Protein AF-A0A965MCE7-F1 (afdb_monomer_lite)

pLDDT: mean 74.38, std 14.68, range [36.5, 92.75]

Sequence (221 aa):
MRLVVEPGY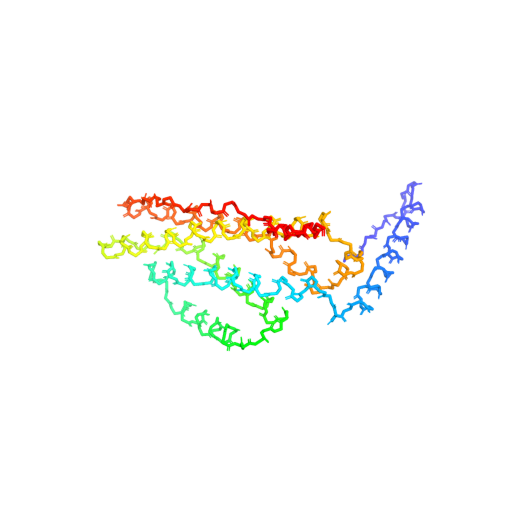ENRDMYIGLIAEAEKNRAALEQQMKANSGNSAVTQALRPQVMELTRMRGELLIDLATLGKVGSEVEKYKADYNMLVSQSDPSVATVNELIVKTAAFDDFLSRKQENFGALEAAGKERLQGIYQRTEAYVVKARTVGATFALSFMMGGSGFGDLLDEESILLFKEVAQSRPYACELRRSILAYAKSANAKLESKPVAFSENVLPKRSGKKKKR

Foldseek 3Di:
DDDDDDPPDPCVVVVVVVVVVVVVVVVVLVVLQVVLADDQPLLVVLVVLLLVLLLLLLVLLLLVCVLLCPPPVSVVLVVLLCVLNVDPDHDLVSSLVSNVSSVVSVVVVVVCLVSRDADDPVSLVSLLVSLQSLVVSLLSLVLSLVLSVVCVVPDPPPCSSCSHPSSVSSNVSSVCSNVSSVVSNVSSVVSCVVNVHDHDHDPDDPPPDSDDPPPPPPPDD

Structure (mmCIF, N/CA/C/O backbone):
data_AF-A0A965MCE7-F1
#
_entry.id   AF-A0A965MCE7-F1
#
loop_
_atom_site.group_PDB
_atom_site.id
_atom_site.type_symbol
_atom_site.label_atom_id
_atom_site.label_alt_id
_atom_site.label_comp_id
_atom_site.label_asym_id
_atom_site.label_entity_id
_atom_site.label_seq_id
_atom_site.pdbx_PDB_ins_code
_atom_site.Cartn_x
_atom_site.Cartn_y
_atom_site.Cartn_z
_atom_site.occupancy
_atom_site.B_iso_or_equiv
_atom_site.auth_seq_id
_atom_site.auth_comp_id
_atom_site.auth_asym_id
_atom_site.auth_atom_id
_atom_site.pdbx_PDB_model_num
ATOM 1 N N . MET A 1 1 ? 17.592 17.450 -15.295 1.00 37.09 1 MET A N 1
ATOM 2 C CA . MET A 1 1 ? 18.749 18.195 -14.753 1.00 37.09 1 MET A CA 1
ATOM 3 C C . MET A 1 1 ? 19.837 18.204 -15.809 1.00 37.09 1 MET A C 1
ATOM 5 O O . MET A 1 1 ? 20.155 17.135 -16.309 1.00 37.09 1 MET A O 1
ATOM 9 N N . ARG A 1 2 ? 20.352 19.380 -16.174 1.00 41.38 2 ARG A N 1
ATOM 10 C CA . ARG A 1 2 ? 21.538 19.540 -17.027 1.00 41.38 2 ARG A CA 1
ATOM 11 C C . ARG A 1 2 ? 22.723 19.740 -16.081 1.00 41.38 2 ARG A C 1
ATOM 13 O O . ARG A 1 2 ? 22.708 20.703 -15.322 1.00 41.38 2 ARG A O 1
ATOM 20 N N . LEU A 1 3 ? 23.681 18.816 -16.065 1.00 47.41 3 LEU A N 1
ATOM 21 C CA . LEU A 1 3 ? 24.927 18.988 -15.314 1.00 47.41 3 LEU A CA 1
ATOM 22 C C . LEU A 1 3 ? 25.839 19.909 -16.135 1.00 47.41 3 LEU A C 1
ATOM 24 O O . LEU A 1 3 ? 26.194 19.575 -17.261 1.00 47.41 3 LEU A O 1
ATOM 28 N N . VAL A 1 4 ? 26.154 21.090 -15.602 1.00 51.00 4 VAL A N 1
ATOM 29 C CA . VAL A 1 4 ? 27.036 22.078 -16.241 1.00 51.00 4 VAL A CA 1
ATOM 30 C C . VAL A 1 4 ? 28.385 22.022 -15.530 1.00 51.00 4 VAL A C 1
ATOM 32 O O . VAL A 1 4 ? 28.443 22.235 -14.323 1.00 51.00 4 VAL A O 1
ATOM 35 N N . VAL A 1 5 ? 29.455 21.705 -16.262 1.00 57.62 5 VAL A N 1
ATOM 36 C CA . VAL A 1 5 ? 30.829 21.660 -15.728 1.00 57.62 5 VAL A CA 1
ATOM 37 C C . VAL A 1 5 ? 31.487 23.030 -15.917 1.00 57.62 5 VAL A C 1
ATOM 39 O O . VAL A 1 5 ? 31.392 23.613 -17.000 1.00 57.62 5 VAL A O 1
ATOM 42 N N . GLU A 1 6 ? 32.138 23.550 -14.872 1.00 57.03 6 GLU A N 1
ATOM 43 C CA . GLU A 1 6 ? 32.758 24.881 -14.876 1.00 57.03 6 GLU A CA 1
ATOM 44 C C . GLU A 1 6 ? 33.891 25.021 -15.920 1.00 57.03 6 GLU A C 1
ATOM 46 O O . GLU A 1 6 ? 34.616 24.057 -16.184 1.00 57.03 6 GLU A O 1
ATOM 51 N N . PRO A 1 7 ? 34.088 26.215 -16.520 1.00 57.56 7 PRO A N 1
ATOM 52 C CA . PRO A 1 7 ? 34.965 26.394 -17.684 1.00 57.56 7 PRO A CA 1
ATOM 53 C C . PRO A 1 7 ? 36.461 26.150 -17.435 1.00 57.56 7 PRO A C 1
ATOM 55 O O . PRO A 1 7 ? 37.182 25.880 -18.389 1.00 57.56 7 PRO A O 1
ATOM 58 N N . GLY A 1 8 ? 36.931 26.256 -16.187 1.00 61.06 8 GLY A N 1
ATOM 59 C CA . GLY A 1 8 ? 38.353 26.167 -15.822 1.00 61.06 8 GLY A CA 1
ATOM 60 C C . GLY A 1 8 ? 38.798 24.822 -15.241 1.00 61.06 8 GLY A C 1
ATOM 61 O O . GLY A 1 8 ? 39.875 24.748 -14.660 1.00 61.06 8 GLY A O 1
ATOM 62 N N . TYR A 1 9 ? 37.971 23.776 -15.325 1.00 65.81 9 TYR A N 1
ATOM 63 C CA . TYR A 1 9 ? 38.259 22.496 -14.677 1.00 65.81 9 TYR A CA 1
ATOM 64 C C . TYR A 1 9 ? 39.246 21.649 -15.497 1.00 65.81 9 TYR A C 1
ATOM 66 O O . TYR A 1 9 ? 39.008 21.371 -16.670 1.00 65.81 9 TYR A O 1
ATOM 74 N N . GLU A 1 10 ? 40.328 21.188 -14.867 1.00 56.97 10 GLU A N 1
ATOM 75 C CA . GLU A 1 10 ? 41.486 20.5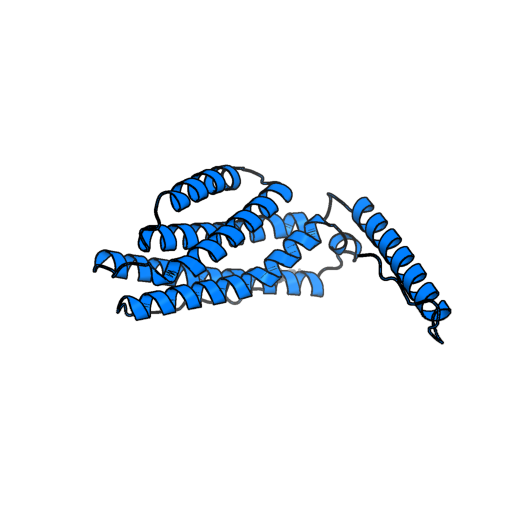43 -15.519 1.00 56.97 10 GLU A CA 1
ATOM 76 C C . GLU A 1 10 ? 41.141 19.251 -16.293 1.00 56.97 10 GLU A C 1
ATOM 78 O O . GLU A 1 10 ? 41.858 18.847 -17.199 1.00 56.97 10 GLU A O 1
ATOM 83 N N . ASN A 1 11 ? 39.989 18.640 -16.000 1.00 62.03 11 ASN A N 1
ATOM 84 C CA . ASN A 1 11 ? 39.488 17.421 -16.649 1.00 62.03 11 ASN A CA 1
ATOM 85 C C . ASN A 1 11 ? 38.166 17.634 -17.409 1.00 62.03 11 ASN A C 1
ATOM 87 O O . ASN A 1 11 ? 37.438 16.678 -17.684 1.00 62.03 11 ASN A O 1
ATOM 91 N N . ARG A 1 12 ? 37.812 18.889 -17.715 1.00 65.00 12 ARG A N 1
ATOM 92 C CA . ARG A 1 12 ? 36.520 19.280 -18.301 1.00 65.00 12 ARG A CA 1
ATOM 93 C C . ARG A 1 12 ? 36.144 18.458 -19.531 1.00 65.00 12 ARG A C 1
ATOM 95 O O . ARG A 1 12 ? 35.012 17.993 -19.605 1.00 65.00 12 ARG A O 1
ATOM 102 N N . ASP A 1 13 ? 37.073 18.236 -20.452 1.00 68.19 13 ASP A N 1
ATOM 103 C CA . ASP A 1 13 ? 36.781 17.520 -21.698 1.00 68.19 13 ASP A CA 1
ATOM 104 C C . ASP A 1 13 ? 36.501 16.027 -21.463 1.00 68.19 13 ASP A C 1
ATOM 106 O O . ASP A 1 13 ? 35.632 15.455 -22.120 1.00 68.19 13 ASP A O 1
ATOM 110 N N . MET A 1 14 ? 37.134 15.414 -20.454 1.00 69.50 14 MET A N 1
ATOM 111 C CA . MET A 1 14 ? 36.812 14.052 -20.011 1.00 69.50 14 MET A CA 1
ATOM 112 C C . MET A 1 14 ? 35.398 13.984 -19.419 1.00 69.50 14 MET A C 1
ATOM 114 O O . MET A 1 14 ? 34.632 13.084 -19.757 1.00 69.50 14 MET A O 1
ATOM 118 N N . TYR A 1 15 ? 35.017 14.949 -18.574 1.00 64.06 15 TYR A N 1
ATOM 119 C CA . TYR A 1 15 ? 33.663 15.012 -18.012 1.00 64.06 15 TYR A CA 1
ATOM 120 C C . TYR A 1 15 ? 32.605 15.322 -19.073 1.00 64.06 15 TYR A C 1
ATOM 122 O O . TYR A 1 15 ? 31.529 14.736 -19.033 1.00 64.06 15 TYR A O 1
ATOM 130 N N . ILE A 1 16 ? 32.900 16.185 -20.048 1.00 72.94 16 ILE A N 1
ATOM 131 C CA . ILE A 1 16 ? 32.019 16.436 -21.196 1.00 72.94 16 ILE A CA 1
ATOM 132 C C . ILE A 1 16 ? 31.860 15.161 -22.031 1.00 72.94 16 ILE A C 1
ATOM 134 O O . ILE A 1 16 ? 30.740 14.841 -22.420 1.00 72.94 16 ILE A O 1
ATOM 138 N N . GLY A 1 17 ? 32.941 14.406 -22.252 1.00 69.50 17 GLY A N 1
ATOM 139 C CA . GLY A 1 17 ? 32.899 13.102 -22.916 1.00 69.50 17 GLY A CA 1
ATOM 140 C C . GLY A 1 17 ? 32.022 12.093 -22.171 1.00 69.50 17 GLY A C 1
ATOM 141 O O . GLY A 1 17 ? 31.134 11.497 -22.773 1.00 69.50 17 GLY A O 1
ATOM 142 N N . LEU A 1 18 ? 32.194 11.975 -20.851 1.00 71.38 18 LEU A N 1
ATOM 143 C CA . LEU A 1 18 ? 31.368 11.116 -19.993 1.00 71.38 18 LEU A CA 1
ATOM 144 C C . LEU A 1 18 ? 29.896 11.548 -19.974 1.00 71.38 18 LEU A C 1
ATOM 146 O O . LEU A 1 18 ? 29.011 10.697 -19.981 1.00 71.38 18 LEU A O 1
ATOM 150 N N . ILE A 1 19 ? 29.615 12.854 -19.972 1.00 71.56 19 ILE A N 1
ATOM 151 C CA . ILE A 1 19 ? 28.247 13.386 -20.052 1.00 71.56 19 ILE A CA 1
ATOM 152 C C . ILE A 1 19 ? 27.633 13.056 -21.413 1.00 71.56 19 ILE A C 1
ATOM 154 O O . ILE A 1 19 ? 26.511 12.561 -21.457 1.00 71.56 19 ILE A O 1
ATOM 158 N N . ALA A 1 20 ? 28.357 13.271 -22.512 1.00 74.75 20 ALA A N 1
ATOM 159 C CA . ALA A 1 20 ? 27.875 12.966 -23.856 1.00 74.75 20 ALA A CA 1
ATOM 160 C C . ALA A 1 20 ? 27.631 11.459 -24.048 1.00 74.75 20 ALA A C 1
ATOM 162 O O . ALA A 1 20 ? 26.638 11.057 -24.654 1.00 74.75 20 ALA A O 1
ATOM 163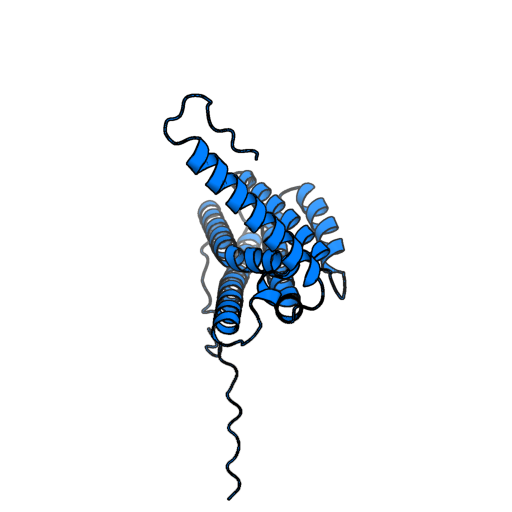 N N . GLU A 1 21 ? 28.501 10.614 -23.494 1.00 73.94 21 GLU A N 1
ATOM 164 C CA . GLU A 1 21 ? 28.329 9.163 -23.500 1.00 73.94 21 GLU A CA 1
ATOM 165 C C . GLU A 1 21 ? 27.145 8.729 -22.624 1.00 73.94 21 GLU A C 1
ATOM 167 O O . GLU A 1 21 ? 26.332 7.910 -23.050 1.00 73.94 21 GLU A O 1
ATOM 172 N N . ALA A 1 22 ? 26.968 9.335 -21.446 1.00 66.94 22 ALA A N 1
ATOM 173 C CA . ALA A 1 22 ? 25.809 9.102 -20.590 1.00 66.94 22 ALA A CA 1
ATOM 174 C C . ALA A 1 22 ? 24.494 9.551 -21.251 1.00 66.94 22 ALA A C 1
ATOM 176 O O . ALA A 1 22 ? 23.496 8.837 -21.166 1.00 66.94 22 ALA A O 1
ATOM 177 N N . GLU A 1 23 ? 24.478 10.693 -21.944 1.00 72.12 23 GLU A N 1
ATOM 178 C CA . GLU A 1 23 ? 23.320 11.177 -22.704 1.00 72.12 23 GLU A CA 1
ATOM 179 C C . GLU A 1 23 ? 23.004 10.262 -23.893 1.00 72.12 23 GLU A C 1
ATOM 181 O O . GLU A 1 23 ? 21.839 9.932 -24.119 1.00 72.12 23 GLU A O 1
ATOM 186 N N . LYS A 1 24 ? 24.025 9.775 -24.607 1.00 74.06 24 LYS A N 1
ATOM 187 C CA . LYS A 1 24 ? 23.864 8.807 -25.700 1.00 74.06 24 LYS A CA 1
ATOM 188 C C . LYS A 1 24 ? 23.324 7.468 -25.197 1.00 74.06 24 LYS A C 1
ATOM 190 O O . LYS A 1 24 ? 22.394 6.925 -25.791 1.00 74.06 24 LYS A O 1
ATOM 195 N N . ASN A 1 25 ? 23.860 6.962 -24.088 1.00 71.50 25 ASN A N 1
ATOM 196 C CA . ASN A 1 25 ? 23.385 5.738 -23.446 1.00 71.50 25 ASN A CA 1
ATOM 197 C C . ASN A 1 25 ? 21.952 5.903 -22.935 1.00 71.50 25 ASN A C 1
ATOM 199 O O . ASN A 1 25 ? 21.132 5.006 -23.111 1.00 71.50 25 ASN A O 1
ATOM 203 N N . ARG A 1 26 ? 21.617 7.066 -22.368 1.00 70.25 26 ARG A N 1
ATOM 204 C CA . ARG A 1 26 ? 20.257 7.399 -21.943 1.00 70.25 26 ARG A CA 1
ATOM 205 C C . ARG A 1 26 ? 19.284 7.447 -23.119 1.00 70.25 26 ARG A C 1
ATOM 207 O O . ARG A 1 26 ? 18.219 6.855 -23.023 1.00 70.25 26 ARG A O 1
ATOM 214 N N . ALA A 1 27 ? 19.638 8.108 -24.218 1.00 72.38 27 ALA A N 1
ATOM 215 C CA . ALA A 1 27 ? 18.788 8.177 -25.405 1.00 72.38 27 ALA A CA 1
ATOM 216 C C . ALA A 1 27 ? 18.575 6.789 -26.034 1.00 72.38 27 ALA A C 1
ATOM 218 O O . ALA A 1 27 ? 17.455 6.445 -26.407 1.00 72.38 27 ALA A O 1
ATOM 219 N N . ALA A 1 28 ? 19.629 5.966 -26.094 1.00 73.50 28 ALA A N 1
ATOM 220 C CA . ALA A 1 28 ? 19.540 4.583 -26.556 1.00 73.50 28 ALA A CA 1
ATOM 221 C C . ALA A 1 28 ? 18.644 3.729 -25.643 1.00 73.50 28 ALA A C 1
ATOM 223 O O . ALA A 1 28 ? 17.832 2.948 -26.140 1.00 73.50 28 ALA A O 1
ATOM 224 N N . LEU A 1 29 ? 18.747 3.919 -24.323 1.00 62.97 29 LEU A N 1
ATOM 225 C CA . LEU A 1 29 ? 17.873 3.280 -23.343 1.00 62.97 29 LEU A CA 1
ATOM 226 C C . LEU A 1 29 ? 16.421 3.718 -23.561 1.00 62.97 29 LEU A C 1
ATOM 228 O O . LEU A 1 29 ? 15.574 2.870 -23.800 1.00 62.97 29 LEU A O 1
ATOM 232 N N . GLU A 1 30 ? 16.134 5.023 -23.579 1.00 64.50 30 GLU A N 1
ATOM 233 C CA . GLU A 1 30 ? 14.786 5.573 -23.797 1.00 64.50 30 GLU A CA 1
ATOM 234 C C . GLU A 1 30 ? 14.160 5.075 -25.114 1.00 64.50 30 GLU A C 1
ATOM 236 O O . GLU A 1 30 ? 12.957 4.813 -25.177 1.00 64.50 30 GLU A O 1
ATOM 241 N N . GLN A 1 31 ? 14.963 4.888 -26.165 1.00 67.88 31 GLN A N 1
ATOM 242 C CA . GLN A 1 31 ? 14.506 4.339 -27.441 1.00 67.88 31 GLN A CA 1
ATOM 243 C C . GLN A 1 31 ? 14.192 2.834 -27.360 1.00 67.88 31 GLN A C 1
ATOM 245 O O . GLN A 1 31 ? 13.177 2.402 -27.908 1.00 67.88 31 GLN A O 1
ATOM 250 N N . GLN A 1 32 ? 15.006 2.046 -26.648 1.00 62.75 32 GLN A N 1
ATOM 251 C CA . GLN A 1 32 ? 14.716 0.632 -26.371 1.00 62.75 32 GLN A CA 1
ATOM 252 C C . GLN A 1 32 ? 13.476 0.460 -25.484 1.00 62.75 32 GLN A C 1
ATOM 254 O O . GLN A 1 32 ? 12.667 -0.428 -25.743 1.00 62.75 32 GLN A O 1
ATOM 259 N N . MET A 1 33 ? 13.289 1.335 -24.490 1.00 61.59 33 MET A N 1
ATOM 260 C CA . MET A 1 33 ? 12.114 1.320 -23.614 1.00 61.59 33 MET A CA 1
ATOM 261 C C . MET A 1 33 ? 10.821 1.557 -24.407 1.00 61.59 33 MET A C 1
ATOM 263 O O . MET A 1 33 ? 9.854 0.813 -24.265 1.00 61.59 33 MET A O 1
ATOM 267 N N . LYS A 1 34 ? 10.816 2.548 -25.312 1.00 62.56 34 LYS A N 1
ATOM 268 C CA . LYS A 1 34 ? 9.658 2.833 -26.179 1.00 62.56 34 LYS A CA 1
ATOM 269 C C . LYS A 1 34 ? 9.344 1.687 -27.141 1.00 62.56 34 LYS A C 1
ATOM 271 O O . LYS A 1 34 ? 8.173 1.402 -27.378 1.00 62.56 34 LYS A O 1
ATOM 276 N N . ALA A 1 35 ? 10.371 1.029 -27.678 1.00 61.53 35 ALA A N 1
ATOM 277 C CA . ALA A 1 35 ? 10.212 -0.060 -28.641 1.00 61.53 35 ALA A CA 1
ATOM 278 C C . ALA A 1 35 ? 9.611 -1.344 -28.034 1.00 61.53 35 ALA A C 1
ATOM 280 O O . ALA A 1 35 ? 8.991 -2.112 -28.764 1.00 61.53 35 ALA A O 1
ATOM 281 N N . ASN A 1 36 ? 9.756 -1.556 -26.721 1.00 58.91 36 ASN A N 1
ATOM 282 C CA . ASN A 1 36 ? 9.255 -2.745 -26.016 1.00 58.91 36 ASN A CA 1
ATOM 283 C C . ASN A 1 36 ? 7.929 -2.516 -25.266 1.00 58.91 36 ASN A C 1
ATOM 285 O O . ASN A 1 36 ? 7.435 -3.431 -24.604 1.00 58.91 36 ASN A O 1
ATOM 289 N N . SER A 1 37 ? 7.347 -1.316 -25.366 1.00 55.47 37 SER A N 1
ATOM 290 C CA . SER A 1 37 ? 6.129 -0.962 -24.632 1.00 55.47 37 SER A CA 1
ATOM 291 C C . SER A 1 37 ? 4.910 -1.794 -25.064 1.00 55.47 37 SER A C 1
ATOM 293 O O . SER A 1 37 ? 4.602 -1.912 -26.250 1.00 55.47 37 SER A O 1
ATOM 295 N N . GLY A 1 38 ? 4.208 -2.385 -24.089 1.00 55.84 38 GLY A N 1
ATOM 296 C CA . GLY A 1 38 ? 2.862 -2.953 -24.271 1.00 55.84 38 GLY A CA 1
ATOM 297 C C . GLY A 1 38 ? 2.719 -4.480 -24.400 1.00 55.84 38 GLY A C 1
ATOM 298 O O . GLY A 1 38 ? 1.588 -4.958 -24.375 1.00 55.84 38 GLY A O 1
ATOM 299 N N . ASN A 1 39 ? 3.803 -5.266 -24.479 1.00 57.75 39 ASN A N 1
ATOM 300 C CA . ASN A 1 39 ? 3.729 -6.741 -24.604 1.00 57.75 39 ASN A CA 1
ATOM 301 C C . ASN A 1 39 ? 4.543 -7.526 -23.555 1.00 57.75 39 ASN A C 1
ATOM 303 O O . ASN A 1 39 ? 4.739 -8.734 -23.699 1.00 57.75 39 ASN A O 1
ATOM 307 N N . SER A 1 40 ? 4.984 -6.869 -22.480 1.00 68.75 40 SER A N 1
ATOM 308 C CA . SER A 1 40 ? 5.765 -7.517 -21.423 1.00 68.75 40 SER A CA 1
ATOM 309 C C . SER A 1 40 ? 4.921 -8.540 -20.651 1.00 68.75 40 SER A C 1
ATOM 311 O O . SER A 1 40 ? 3.942 -8.204 -19.973 1.00 68.75 40 SER A O 1
ATOM 313 N N . ALA A 1 41 ? 5.334 -9.810 -20.705 1.00 69.81 41 ALA A N 1
ATOM 314 C CA . ALA A 1 41 ? 4.752 -10.876 -19.887 1.00 69.81 41 ALA A CA 1
ATOM 315 C C . ALA A 1 41 ? 4.920 -10.587 -18.381 1.00 69.81 41 ALA A C 1
ATOM 317 O O . ALA A 1 41 ? 4.095 -11.001 -17.563 1.00 69.81 41 ALA A O 1
ATOM 318 N N . VAL A 1 42 ? 5.963 -9.830 -18.019 1.00 70.69 42 VAL A N 1
ATOM 319 C CA . VAL A 1 42 ? 6.214 -9.364 -16.652 1.00 70.69 42 VAL A CA 1
ATOM 320 C C . VAL A 1 42 ? 5.157 -8.343 -16.230 1.00 70.69 42 VAL A C 1
ATOM 322 O O . VAL A 1 42 ? 4.575 -8.504 -15.156 1.00 70.69 42 VAL A O 1
ATOM 325 N N . THR A 1 43 ? 4.831 -7.358 -17.077 1.00 74.00 43 THR A N 1
ATOM 326 C CA . THR A 1 43 ? 3.756 -6.381 -16.812 1.00 74.00 43 THR A CA 1
ATOM 327 C C . THR A 1 43 ? 2.417 -7.080 -16.596 1.00 74.00 43 THR A C 1
ATOM 329 O O . THR A 1 43 ? 1.730 -6.807 -15.611 1.00 74.00 43 THR A O 1
ATOM 332 N N . GLN A 1 44 ? 2.068 -8.039 -17.459 1.00 75.56 44 GLN A N 1
ATOM 333 C CA . GLN A 1 44 ? 0.810 -8.788 -17.348 1.00 75.56 44 GLN A CA 1
ATOM 334 C C . GLN A 1 44 ? 0.720 -9.604 -16.049 1.00 75.56 44 GLN A C 1
ATOM 336 O O . GLN A 1 44 ? -0.347 -9.678 -15.439 1.00 75.56 44 GLN A O 1
ATOM 341 N N . ALA A 1 45 ? 1.832 -10.187 -15.592 1.00 77.12 45 ALA A N 1
ATOM 342 C CA . ALA A 1 45 ? 1.874 -10.961 -14.353 1.00 77.12 45 ALA A CA 1
ATOM 343 C C . ALA A 1 45 ? 1.885 -10.083 -13.086 1.00 77.12 45 ALA A C 1
ATOM 345 O O . ALA A 1 45 ? 1.292 -10.457 -12.069 1.00 77.12 45 ALA A O 1
ATOM 346 N N . LEU A 1 46 ? 2.561 -8.931 -13.129 1.00 78.12 46 LEU A N 1
ATOM 347 C CA . LEU A 1 46 ? 2.734 -8.045 -11.977 1.00 78.12 46 LEU A CA 1
ATOM 348 C C . LEU A 1 46 ? 1.551 -7.121 -11.728 1.00 78.12 46 LEU A C 1
ATOM 350 O O . LEU A 1 46 ? 1.192 -6.909 -10.570 1.00 78.12 46 LEU A O 1
ATOM 354 N N . ARG A 1 47 ? 0.946 -6.571 -12.784 1.00 84.19 47 ARG A N 1
ATOM 355 C CA . ARG A 1 47 ? -0.147 -5.596 -12.685 1.00 84.19 47 ARG A CA 1
ATOM 356 C C . ARG A 1 47 ? -1.247 -6.007 -11.694 1.00 84.19 47 ARG A C 1
ATOM 358 O O . ARG A 1 47 ? -1.540 -5.203 -10.808 1.00 84.19 47 ARG A O 1
ATOM 365 N N . PRO A 1 48 ? -1.816 -7.231 -11.743 1.00 83.75 48 PRO A N 1
ATOM 366 C CA . PRO A 1 48 ? -2.842 -7.631 -10.779 1.00 83.75 48 PRO A CA 1
ATOM 367 C C . PRO A 1 48 ? -2.314 -7.738 -9.340 1.00 83.75 48 PRO A C 1
ATOM 369 O O . PRO A 1 48 ? -3.039 -7.413 -8.404 1.00 83.75 48 PRO A O 1
ATOM 372 N N . GLN A 1 49 ? -1.055 -8.147 -9.142 1.00 86.19 49 GLN A N 1
ATOM 373 C CA . GLN A 1 49 ? -0.457 -8.263 -7.805 1.00 86.19 49 GLN A CA 1
ATOM 374 C C . GLN A 1 49 ? -0.207 -6.890 -7.179 1.00 86.19 49 GLN A C 1
ATOM 376 O O . GLN A 1 49 ? -0.482 -6.690 -5.997 1.00 86.19 49 GLN A O 1
ATOM 381 N N . VAL A 1 50 ? 0.294 -5.942 -7.975 1.00 86.62 50 VAL A N 1
ATOM 382 C CA . VAL A 1 50 ? 0.505 -4.558 -7.542 1.00 86.62 50 VAL A CA 1
ATOM 383 C C . VAL A 1 50 ? -0.831 -3.897 -7.232 1.00 86.62 50 VAL A C 1
ATOM 385 O O . VAL A 1 50 ? -0.987 -3.342 -6.151 1.00 86.62 50 VAL A O 1
ATOM 388 N N . MET A 1 51 ? -1.826 -4.049 -8.111 1.00 87.69 51 MET A N 1
ATOM 389 C CA . MET A 1 51 ? -3.178 -3.547 -7.869 1.00 87.69 51 MET A CA 1
ATOM 390 C C . MET A 1 51 ? -3.759 -4.084 -6.553 1.00 87.69 51 MET A C 1
ATOM 392 O O . MET A 1 51 ? -4.304 -3.316 -5.765 1.00 87.69 51 MET A O 1
ATOM 396 N N . GLU A 1 52 ? -3.613 -5.383 -6.271 1.00 88.62 52 GLU A N 1
ATOM 397 C CA . GLU A 1 52 ? -4.069 -5.985 -5.013 1.00 88.62 52 GLU A CA 1
ATOM 398 C C . GLU A 1 52 ? -3.339 -5.400 -3.789 1.00 88.62 52 GLU A C 1
ATOM 400 O O . GLU A 1 52 ? -3.979 -5.077 -2.787 1.00 88.62 52 GLU A O 1
ATOM 405 N N . LEU A 1 53 ? -2.014 -5.218 -3.864 1.00 89.69 53 LEU A N 1
ATOM 406 C CA . LEU A 1 53 ? -1.225 -4.605 -2.788 1.00 89.69 53 LEU A CA 1
ATOM 407 C C . LEU A 1 53 ? -1.663 -3.165 -2.510 1.00 89.69 53 LEU A C 1
ATOM 409 O O . LEU A 1 53 ? -1.934 -2.816 -1.358 1.00 89.69 53 LEU A O 1
ATOM 413 N N . THR A 1 54 ? -1.774 -2.346 -3.555 1.00 89.50 54 THR A N 1
ATOM 414 C CA . THR A 1 54 ? -2.203 -0.951 -3.435 1.00 89.50 54 THR A CA 1
ATOM 415 C C . THR A 1 54 ? -3.641 -0.867 -2.924 1.00 89.50 54 THR A C 1
ATOM 417 O O . THR A 1 54 ? -3.941 -0.043 -2.058 1.00 89.50 54 THR A O 1
ATOM 420 N N . ARG A 1 55 ? -4.524 -1.772 -3.369 1.00 90.56 55 ARG A N 1
ATOM 421 C CA . ARG A 1 55 ? -5.904 -1.873 -2.884 1.00 90.56 55 ARG A CA 1
ATOM 422 C C . ARG A 1 55 ? -5.951 -2.146 -1.382 1.00 90.56 55 ARG A C 1
ATOM 424 O O . ARG A 1 55 ? -6.603 -1.384 -0.670 1.00 90.56 55 ARG A O 1
ATOM 431 N N . MET A 1 56 ? -5.244 -3.174 -0.903 1.00 91.38 56 MET A N 1
ATOM 432 C CA . MET A 1 56 ? -5.191 -3.506 0.527 1.00 91.38 56 MET A CA 1
ATOM 433 C C . MET A 1 56 ? -4.634 -2.350 1.358 1.00 91.38 56 MET A C 1
ATOM 435 O O . MET A 1 56 ? -5.184 -2.037 2.412 1.00 91.38 56 MET A O 1
ATOM 439 N N . ARG A 1 57 ? -3.567 -1.690 0.884 1.00 91.69 57 ARG A N 1
ATOM 440 C CA . ARG A 1 57 ? -3.024 -0.495 1.545 1.00 91.69 57 ARG A CA 1
ATOM 441 C C . ARG A 1 57 ? -4.092 0.594 1.653 1.00 91.69 57 ARG A C 1
ATOM 443 O O . ARG A 1 57 ? -4.306 1.117 2.741 1.00 91.69 57 ARG A O 1
ATOM 450 N N . GLY A 1 58 ? -4.790 0.899 0.559 1.00 90.38 58 GLY A N 1
ATOM 451 C CA . GLY A 1 58 ? -5.855 1.901 0.539 1.00 90.38 58 GLY A CA 1
ATOM 452 C C . GLY A 1 58 ? -7.002 1.590 1.505 1.00 90.38 58 GLY A C 1
ATOM 453 O O . GLY A 1 58 ? -7.414 2.476 2.251 1.00 90.38 58 GLY A O 1
ATOM 454 N N . GLU A 1 59 ? -7.470 0.338 1.555 1.00 92.75 59 GLU A N 1
ATOM 455 C CA . GLU A 1 59 ? -8.515 -0.106 2.494 1.00 92.75 59 GLU A CA 1
ATOM 456 C C . GLU A 1 59 ? -8.063 0.051 3.955 1.00 92.75 59 GLU A C 1
ATOM 458 O O . GLU A 1 59 ? -8.796 0.598 4.780 1.00 92.75 59 GLU A O 1
ATOM 463 N N . LEU A 1 60 ? -6.827 -0.351 4.275 1.00 92.56 60 LEU A N 1
ATOM 464 C CA . LEU A 1 60 ? -6.267 -0.196 5.620 1.00 92.56 60 LEU A CA 1
ATOM 465 C C . LEU A 1 60 ? -6.163 1.273 6.043 1.00 92.56 60 LEU A C 1
ATOM 467 O O . LEU A 1 60 ? -6.489 1.603 7.185 1.00 92.56 60 LEU A O 1
ATOM 471 N N . LEU A 1 61 ? -5.730 2.154 5.137 1.00 91.31 61 LEU A N 1
ATOM 472 C CA . LEU A 1 61 ? -5.645 3.590 5.402 1.00 91.31 61 LEU A CA 1
ATOM 473 C C . LEU A 1 61 ? -7.036 4.203 5.600 1.00 91.31 61 LEU A C 1
ATOM 475 O O . LEU A 1 61 ? -7.223 4.992 6.522 1.00 91.31 61 LEU A O 1
ATOM 479 N N . ILE A 1 62 ? -8.025 3.818 4.787 1.00 90.94 62 ILE A N 1
ATOM 480 C CA . ILE A 1 62 ? -9.421 4.258 4.941 1.00 90.94 62 ILE A CA 1
ATOM 481 C C . ILE A 1 62 ? -9.973 3.857 6.307 1.00 90.94 62 ILE A C 1
ATOM 483 O O . ILE A 1 62 ? -10.601 4.676 6.987 1.00 90.94 62 ILE A O 1
ATOM 487 N N . ASP A 1 63 ? -9.741 2.615 6.720 1.00 90.50 63 ASP A N 1
ATOM 488 C CA . ASP A 1 63 ? -10.232 2.114 7.998 1.00 90.50 63 ASP A CA 1
ATOM 489 C C . ASP A 1 63 ? -9.535 2.795 9.173 1.00 90.50 63 ASP A C 1
ATOM 491 O O . ASP A 1 63 ? -10.195 3.171 10.143 1.00 90.50 63 ASP A O 1
ATOM 495 N N . LEU A 1 64 ? -8.223 3.021 9.069 1.00 88.19 64 LEU A N 1
ATOM 496 C CA . LEU A 1 64 ? -7.462 3.762 10.068 1.00 88.19 64 LEU A CA 1
ATOM 497 C C . LEU A 1 64 ? -7.950 5.212 10.180 1.00 88.19 64 LEU A C 1
ATOM 499 O O . LEU A 1 64 ? -8.149 5.708 11.286 1.00 88.19 64 LEU A O 1
ATOM 503 N N . ALA A 1 65 ? -8.204 5.87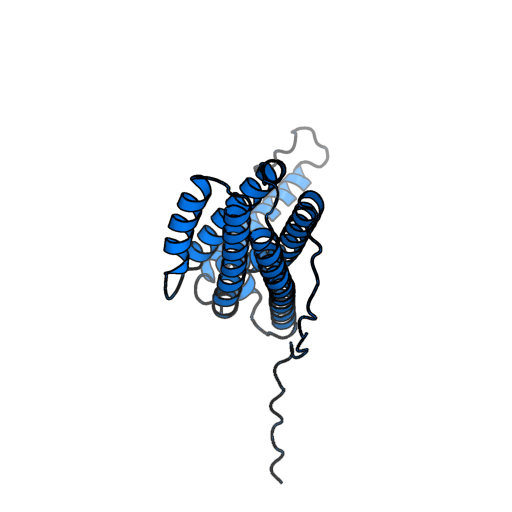3 9.052 1.00 87.94 65 ALA A N 1
ATOM 504 C CA . ALA A 1 65 ? -8.717 7.237 9.013 1.00 87.94 65 ALA A CA 1
ATOM 505 C C . ALA A 1 65 ? -10.134 7.347 9.589 1.00 87.94 65 ALA A C 1
ATOM 507 O O . ALA A 1 65 ? -10.428 8.255 10.368 1.00 87.94 65 ALA A O 1
ATOM 508 N N . THR A 1 66 ? -10.998 6.389 9.245 1.00 87.62 66 THR A N 1
ATOM 509 C CA . THR A 1 66 ? -12.364 6.291 9.774 1.00 87.62 66 THR A CA 1
ATOM 510 C C . THR A 1 66 ? -12.334 6.059 11.284 1.00 87.62 66 THR A C 1
ATOM 512 O O . THR A 1 66 ? -13.099 6.675 12.026 1.00 87.62 66 THR A O 1
ATOM 515 N N . LEU A 1 67 ? -11.418 5.211 11.761 1.00 85.56 67 LEU A N 1
ATOM 516 C CA . LEU A 1 67 ? -11.224 4.954 13.183 1.00 85.56 67 LEU A CA 1
ATOM 517 C C . LEU A 1 67 ? -10.703 6.193 13.927 1.00 85.56 67 LEU A C 1
ATOM 519 O O . LEU A 1 67 ? -11.213 6.522 14.996 1.00 85.56 67 LEU A O 1
ATOM 523 N N . GLY A 1 68 ? -9.750 6.911 13.329 1.00 81.25 68 GLY A N 1
ATOM 524 C CA . GLY A 1 68 ? -9.230 8.184 13.829 1.00 81.25 68 GLY A CA 1
ATOM 525 C C . GLY A 1 68 ? -10.212 9.356 13.715 1.00 81.25 68 GLY A C 1
ATOM 526 O O . GLY A 1 68 ? -9.859 10.464 14.110 1.00 81.25 68 GLY A O 1
ATOM 527 N N . LYS A 1 69 ? -11.430 9.128 13.189 1.00 80.06 69 LYS A N 1
ATOM 528 C CA . LYS A 1 69 ? -12.462 10.147 12.916 1.00 80.06 69 LYS A CA 1
ATOM 529 C C . LYS A 1 69 ? -11.928 11.323 12.091 1.00 80.06 69 LYS A C 1
ATOM 531 O O . LYS A 1 69 ? -12.320 12.472 12.292 1.00 80.06 69 LYS A O 1
ATOM 536 N N . VAL A 1 70 ? -11.019 11.034 11.162 1.00 76.81 70 VAL A N 1
ATOM 537 C CA . VAL A 1 70 ? -10.510 12.026 10.216 1.00 76.81 70 VAL A CA 1
ATOM 538 C C . VAL A 1 70 ? -11.677 12.422 9.304 1.00 76.81 70 VAL A C 1
ATOM 540 O O . VAL A 1 70 ? -12.388 11.553 8.811 1.00 76.81 70 VAL A O 1
ATOM 543 N N . GLY A 1 71 ? -11.936 13.727 9.188 1.00 75.25 71 GLY A N 1
ATOM 544 C CA . GLY A 1 71 ? -13.184 14.288 8.658 1.00 75.25 71 GLY A CA 1
ATOM 545 C C . GLY A 1 71 ? -13.403 14.128 7.145 1.00 75.25 71 GLY A C 1
ATOM 546 O O . GLY A 1 71 ? -13.157 13.083 6.550 1.00 75.25 71 GLY A O 1
ATOM 547 N N . SER A 1 72 ? -13.908 15.186 6.507 1.00 79.25 72 SER A N 1
ATOM 548 C CA . SER A 1 72 ? -14.380 15.195 5.108 1.00 79.25 72 SER A CA 1
ATOM 549 C C . SER A 1 72 ? -13.364 14.721 4.054 1.00 79.25 72 SER A C 1
ATOM 551 O O . SER A 1 72 ? -13.733 14.283 2.967 1.00 79.25 72 SER A O 1
ATOM 553 N N . GLU A 1 73 ? -12.078 14.798 4.370 1.00 78.81 73 GLU A N 1
ATOM 554 C CA . GLU A 1 73 ? -10.954 14.420 3.525 1.00 78.81 73 GLU A CA 1
ATOM 555 C C . GLU A 1 73 ? -10.901 12.908 3.275 1.00 78.81 73 GLU A C 1
ATOM 557 O O . GLU A 1 73 ? -10.490 12.483 2.196 1.00 78.81 73 GLU A O 1
ATOM 562 N N . VAL A 1 74 ? -11.385 12.099 4.223 1.00 85.19 74 VAL A N 1
ATOM 563 C CA . VAL A 1 74 ? -11.497 10.642 4.056 1.00 85.19 74 VAL A CA 1
ATOM 564 C C . VAL A 1 74 ? -12.548 10.295 3.012 1.00 85.19 74 VAL A C 1
ATOM 566 O O . VAL A 1 74 ? -12.327 9.410 2.193 1.00 85.19 74 VAL A O 1
ATOM 569 N N . GLU A 1 75 ? -13.675 11.004 3.001 1.00 86.06 75 GLU A N 1
ATOM 570 C CA . GLU A 1 75 ? -14.758 10.751 2.046 1.00 86.06 75 GLU A CA 1
ATOM 571 C C . GLU A 1 75 ? -14.357 11.137 0.618 1.00 86.06 75 GLU A C 1
ATOM 573 O O . GLU A 1 75 ? -14.662 10.408 -0.325 1.00 86.06 75 GLU A O 1
ATOM 578 N N . LYS A 1 76 ? -13.583 12.219 0.456 1.00 84.88 76 LYS A N 1
ATOM 579 C CA . LYS A 1 76 ? -12.976 12.570 -0.840 1.00 84.88 76 LYS A CA 1
ATOM 580 C C . LYS A 1 76 ? -12.027 11.477 -1.327 1.00 84.88 76 LYS A C 1
ATOM 582 O O . LYS A 1 76 ? -12.136 11.041 -2.469 1.00 84.88 76 LYS A O 1
ATOM 587 N N . TYR A 1 77 ? -11.140 11.000 -0.453 1.00 88.44 77 TYR A N 1
ATOM 588 C CA . TYR A 1 77 ? -10.234 9.908 -0.798 1.00 88.44 77 TYR A CA 1
ATOM 589 C C . TYR A 1 77 ? -10.993 8.624 -1.161 1.00 88.44 77 TYR A C 1
ATOM 591 O O . TYR A 1 77 ? -10.685 8.009 -2.175 1.00 88.44 77 TYR A O 1
ATOM 599 N N . LYS A 1 78 ? -12.016 8.240 -0.384 1.00 87.94 78 LYS A N 1
ATOM 600 C CA . LYS A 1 78 ? -12.865 7.071 -0.670 1.00 87.94 78 LYS A CA 1
ATOM 601 C C . LYS A 1 78 ? -13.534 7.165 -2.041 1.00 87.94 78 LYS A C 1
ATOM 603 O O . LYS A 1 78 ? -13.585 6.162 -2.745 1.00 87.94 78 LYS A O 1
ATOM 608 N N . ALA A 1 79 ? -14.049 8.336 -2.416 1.00 85.88 79 ALA A N 1
ATOM 609 C CA . ALA A 1 79 ? -14.693 8.538 -3.712 1.00 85.88 79 ALA A CA 1
ATOM 610 C C . ALA A 1 79 ? -13.709 8.320 -4.873 1.00 85.88 79 ALA A C 1
ATOM 612 O O . ALA A 1 79 ? -13.973 7.498 -5.753 1.00 85.88 79 ALA A O 1
ATOM 613 N N . ASP A 1 80 ? -12.549 8.980 -4.823 1.00 84.88 80 ASP A N 1
ATOM 614 C CA . ASP A 1 80 ? -11.485 8.824 -5.822 1.00 84.88 80 ASP A CA 1
ATOM 615 C C . ASP A 1 80 ? -10.969 7.379 -5.881 1.00 84.88 80 ASP A C 1
ATOM 617 O O . ASP A 1 80 ? -10.793 6.806 -6.955 1.00 84.88 80 ASP A O 1
ATOM 621 N N . TYR A 1 81 ? -10.761 6.770 -4.714 1.00 89.50 81 TYR A N 1
ATOM 622 C CA . TYR A 1 81 ? -10.325 5.386 -4.576 1.00 89.50 81 TYR A CA 1
ATOM 623 C C . TYR A 1 81 ? -11.317 4.422 -5.237 1.00 89.50 81 TYR A C 1
ATOM 625 O O . TYR A 1 81 ? -10.919 3.619 -6.079 1.00 89.50 81 TYR A O 1
ATOM 633 N N . ASN A 1 82 ? -12.612 4.534 -4.919 1.00 88.56 82 ASN A N 1
ATOM 634 C CA . ASN A 1 82 ? -13.667 3.674 -5.463 1.00 88.56 82 ASN A CA 1
ATOM 635 C C . ASN A 1 82 ? -13.799 3.801 -6.986 1.00 88.56 82 ASN A C 1
ATOM 637 O O . ASN A 1 82 ? -14.066 2.810 -7.670 1.00 88.56 82 ASN A O 1
ATOM 641 N N . MET A 1 83 ? -13.573 4.996 -7.533 1.00 85.69 83 MET A N 1
ATOM 642 C CA . MET A 1 83 ? -13.552 5.212 -8.980 1.00 85.69 83 MET A CA 1
ATOM 643 C C . MET A 1 83 ? -12.408 4.442 -9.657 1.00 85.69 83 MET A C 1
ATOM 645 O O . MET A 1 83 ? -12.596 3.874 -10.731 1.00 85.69 83 MET A O 1
ATOM 649 N N . LEU A 1 84 ? -11.234 4.380 -9.026 1.00 84.62 84 LEU A N 1
ATOM 650 C CA . LEU A 1 84 ? -10.066 3.694 -9.579 1.00 84.62 84 LEU A CA 1
ATOM 651 C C . LEU A 1 84 ? -10.136 2.171 -9.405 1.00 84.62 84 LEU A C 1
ATOM 653 O O . LEU A 1 84 ? -9.805 1.435 -10.333 1.00 84.62 84 LEU A O 1
ATOM 657 N N . VAL A 1 85 ? -10.603 1.675 -8.252 1.00 86.81 85 VAL A N 1
ATOM 658 C CA . VAL A 1 85 ? -10.653 0.224 -7.980 1.00 86.81 85 VAL A CA 1
ATOM 659 C C . VAL A 1 85 ? -11.853 -0.498 -8.593 1.00 86.81 85 VAL A C 1
ATOM 661 O O . VAL A 1 85 ? -11.866 -1.727 -8.618 1.00 86.81 85 VAL A O 1
ATOM 664 N N . SER A 1 86 ? -12.860 0.231 -9.084 1.00 85.25 86 SER A N 1
ATOM 665 C CA . SER A 1 86 ? -14.031 -0.353 -9.760 1.00 85.25 86 SER A CA 1
ATOM 666 C C . SER A 1 86 ? -13.776 -0.738 -11.222 1.00 85.25 86 SER A C 1
ATOM 668 O O . SER A 1 86 ? -14.621 -1.387 -11.838 1.00 85.25 86 SER A O 1
ATOM 670 N N . GLN A 1 87 ? -12.613 -0.387 -11.779 1.00 78.31 87 GLN A N 1
ATOM 671 C CA . GLN A 1 87 ? -12.225 -0.778 -13.133 1.00 78.31 87 GLN A CA 1
ATOM 672 C C . GLN A 1 87 ? -11.929 -2.286 -13.192 1.00 78.31 87 GLN A C 1
ATOM 674 O O . GLN A 1 87 ? -11.116 -2.797 -12.424 1.00 78.31 87 GLN A O 1
ATOM 679 N N . SER A 1 88 ? -12.589 -3.003 -14.107 1.00 63.62 88 SER A N 1
ATOM 680 C CA . SER A 1 88 ? -12.484 -4.465 -14.244 1.00 63.62 88 SER A CA 1
ATOM 681 C C . SER A 1 88 ? -11.145 -4.944 -14.817 1.00 63.62 88 SER A C 1
ATOM 683 O O . SER A 1 88 ? -10.696 -6.029 -14.458 1.00 63.62 88 SER A O 1
ATOM 685 N N . ASP A 1 89 ? -10.499 -4.139 -15.664 1.00 72.06 89 ASP A N 1
ATOM 686 C CA . ASP A 1 89 ? -9.125 -4.348 -16.136 1.00 72.06 89 ASP A CA 1
ATOM 687 C C . ASP A 1 89 ? -8.357 -3.014 -16.085 1.00 72.06 89 ASP A C 1
ATOM 689 O O . ASP A 1 89 ? -8.332 -2.267 -17.068 1.00 72.06 89 ASP A O 1
ATOM 693 N N . PRO A 1 90 ? -7.809 -2.639 -14.915 1.00 76.88 90 PRO A N 1
ATOM 694 C CA . PRO A 1 90 ? -7.149 -1.354 -14.755 1.00 76.88 90 PRO A CA 1
ATOM 695 C C . PRO A 1 90 ? -5.857 -1.319 -15.573 1.00 76.88 90 PRO A C 1
ATOM 697 O O . PRO A 1 90 ? -5.000 -2.201 -15.468 1.00 76.88 90 PRO A O 1
ATOM 700 N N . SER A 1 91 ? -5.697 -0.258 -16.362 1.00 83.62 91 SER A N 1
ATOM 701 C CA . SER A 1 91 ? -4.436 0.042 -17.043 1.00 83.62 91 SER A CA 1
ATOM 702 C C . SER A 1 91 ? -3.306 0.278 -16.032 1.00 83.62 91 SER A C 1
ATOM 704 O O . SER A 1 91 ? -3.556 0.594 -14.866 1.00 83.62 91 SER A O 1
ATOM 706 N N . VAL A 1 92 ? -2.044 0.192 -16.464 1.00 80.75 92 VAL A N 1
ATOM 707 C CA . VAL A 1 92 ? -0.909 0.541 -15.588 1.00 80.75 92 VAL A CA 1
ATOM 708 C C . VAL A 1 92 ? -0.974 2.009 -15.159 1.00 80.75 92 VAL A C 1
ATOM 710 O O . VAL A 1 92 ? -0.629 2.322 -14.022 1.00 80.75 92 VAL A O 1
ATOM 713 N N . ALA A 1 93 ? -1.516 2.896 -16.000 1.00 83.69 93 ALA A N 1
ATOM 714 C CA . ALA A 1 93 ? -1.792 4.281 -15.627 1.00 83.69 93 ALA A CA 1
ATOM 715 C C . ALA A 1 93 ? -2.801 4.385 -14.468 1.00 83.69 93 ALA A C 1
ATOM 717 O O . ALA A 1 93 ? -2.550 5.126 -13.520 1.00 83.69 93 ALA A O 1
ATOM 718 N N . THR A 1 94 ? -3.883 3.597 -14.490 1.00 84.75 94 THR A N 1
ATOM 719 C CA . THR A 1 94 ? -4.857 3.519 -13.385 1.00 84.75 94 THR A CA 1
ATOM 720 C C . THR A 1 94 ? -4.190 3.032 -12.098 1.00 84.75 94 THR A C 1
ATOM 722 O O . THR A 1 94 ? -4.389 3.614 -11.032 1.00 84.75 94 THR A O 1
ATOM 725 N N . VAL A 1 95 ? -3.377 1.972 -12.187 1.00 84.56 95 VAL A N 1
ATOM 726 C CA . VAL A 1 95 ? -2.636 1.434 -11.034 1.00 84.56 95 VAL A CA 1
ATOM 727 C C . VAL A 1 95 ? -1.678 2.491 -10.476 1.00 84.56 95 VAL A C 1
ATOM 729 O O . VAL A 1 95 ? -1.637 2.704 -9.268 1.00 84.56 95 VAL A O 1
ATOM 732 N N . ASN A 1 96 ? -0.958 3.206 -11.341 1.00 85.69 96 ASN A N 1
ATOM 733 C CA . ASN A 1 96 ? -0.054 4.283 -10.947 1.00 85.69 96 ASN A CA 1
ATOM 734 C C . ASN A 1 96 ? -0.790 5.459 -10.287 1.00 85.69 96 ASN A C 1
ATOM 736 O O . ASN A 1 96 ? -0.336 5.975 -9.268 1.00 85.69 96 ASN A O 1
ATOM 740 N N . GLU A 1 97 ? -1.946 5.863 -10.814 1.00 86.81 97 GLU A N 1
ATOM 741 C CA . GLU A 1 97 ? -2.770 6.895 -10.182 1.00 86.81 97 GLU A CA 1
ATOM 742 C C . GLU A 1 97 ? -3.223 6.464 -8.781 1.00 86.81 97 GLU A C 1
ATOM 744 O O . GLU A 1 97 ? -3.127 7.240 -7.825 1.00 86.81 97 GLU A O 1
ATOM 749 N N . LEU A 1 98 ? -3.646 5.205 -8.636 1.00 86.81 98 LEU A N 1
ATOM 750 C CA . LEU A 1 98 ? -4.028 4.644 -7.346 1.00 86.81 98 LEU A CA 1
ATOM 751 C C . LEU A 1 98 ? -2.850 4.644 -6.361 1.00 86.81 98 LEU A C 1
ATOM 753 O O . LEU A 1 98 ? -3.036 5.025 -5.205 1.00 86.81 98 LEU A O 1
ATOM 757 N N . ILE A 1 99 ? -1.643 4.275 -6.805 1.00 86.94 99 ILE A N 1
ATOM 758 C CA . ILE A 1 99 ? -0.416 4.317 -5.992 1.00 86.94 99 ILE A CA 1
ATOM 759 C C . ILE A 1 99 ? -0.158 5.736 -5.484 1.00 86.94 99 ILE A C 1
ATOM 761 O O . ILE A 1 99 ? -0.011 5.940 -4.277 1.00 86.94 99 ILE A O 1
ATOM 765 N N . VAL A 1 100 ? -0.163 6.727 -6.382 1.00 87.94 100 VAL A N 1
ATOM 766 C CA . VAL A 1 100 ? 0.105 8.132 -6.040 1.00 87.94 100 VAL A CA 1
ATOM 767 C C . VAL A 1 100 ? -0.923 8.664 -5.044 1.00 87.94 100 VAL A C 1
ATOM 769 O O . VAL A 1 100 ? -0.547 9.264 -4.034 1.00 87.94 100 VAL A O 1
ATOM 772 N N . LYS A 1 101 ? -2.218 8.416 -5.279 1.00 88.38 101 LYS A N 1
ATOM 773 C CA . LYS A 1 101 ? -3.279 8.844 -4.355 1.00 88.38 101 LYS A CA 1
ATOM 774 C C . LYS A 1 101 ? -3.159 8.155 -2.998 1.00 88.38 101 LYS A C 1
ATOM 776 O O . LYS A 1 101 ? -3.303 8.815 -1.971 1.00 88.38 101 LYS A O 1
ATOM 781 N N . THR A 1 102 ? -2.862 6.857 -2.981 1.00 89.06 102 THR A N 1
ATOM 782 C CA . THR A 1 102 ? -2.694 6.088 -1.739 1.00 89.06 102 THR A CA 1
ATOM 783 C C . THR A 1 102 ? -1.500 6.597 -0.931 1.00 89.06 102 THR A C 1
ATOM 785 O O . THR A 1 102 ? -1.617 6.779 0.279 1.00 89.06 102 THR A O 1
ATOM 788 N N . ALA A 1 103 ? -0.372 6.893 -1.585 1.00 87.38 103 ALA A N 1
ATOM 789 C CA . ALA A 1 103 ? 0.806 7.463 -0.935 1.00 87.38 103 ALA A CA 1
ATOM 790 C C . ALA A 1 103 ? 0.524 8.855 -0.348 1.00 87.38 103 ALA A C 1
ATOM 792 O O . ALA A 1 103 ? 0.838 9.110 0.812 1.00 87.38 103 ALA A O 1
ATOM 793 N N . ALA A 1 104 ? -0.144 9.728 -1.108 1.00 88.81 104 ALA A N 1
ATOM 794 C CA . ALA A 1 104 ? -0.526 11.054 -0.626 1.00 88.81 104 ALA A CA 1
ATOM 795 C C . ALA A 1 104 ? -1.468 10.990 0.590 1.00 88.81 104 ALA A C 1
ATOM 797 O O . ALA A 1 104 ? -1.375 11.815 1.502 1.00 88.81 104 ALA A O 1
ATOM 798 N N . PHE A 1 105 ? -2.372 10.007 0.622 1.00 90.62 105 PHE A N 1
ATOM 799 C CA . PHE A 1 105 ? -3.280 9.811 1.748 1.00 90.62 105 PHE A CA 1
ATOM 800 C C . PHE A 1 105 ? -2.572 9.260 2.991 1.00 90.62 105 PHE A C 1
ATOM 802 O O . PHE A 1 105 ? -2.864 9.701 4.101 1.00 90.62 105 PHE A O 1
ATOM 809 N N . ASP A 1 106 ? -1.607 8.358 2.821 1.00 89.00 106 ASP A N 1
ATOM 810 C CA . ASP A 1 106 ? -0.768 7.855 3.914 1.00 89.00 106 ASP A CA 1
ATOM 811 C C . ASP A 1 106 ? 0.049 8.980 4.573 1.00 89.00 106 ASP A C 1
ATOM 813 O O . ASP A 1 106 ? 0.030 9.148 5.797 1.00 89.00 106 ASP A O 1
ATOM 817 N N . ASP A 1 107 ? 0.674 9.836 3.757 1.00 88.25 107 ASP A N 1
ATOM 818 C CA . ASP A 1 107 ? 1.387 11.030 4.224 1.00 88.25 107 ASP A CA 1
ATOM 819 C C . ASP A 1 107 ? 0.459 11.981 4.991 1.00 88.25 107 ASP A C 1
ATOM 821 O O . ASP A 1 107 ? 0.820 12.525 6.041 1.00 88.25 107 ASP A O 1
ATOM 825 N N . PHE A 1 108 ? -0.760 12.180 4.484 1.00 88.19 108 PHE A N 1
ATOM 826 C CA . PHE A 1 108 ? -1.777 12.988 5.148 1.00 88.19 108 PHE A CA 1
ATOM 827 C C . PHE A 1 108 ? -2.166 12.407 6.515 1.00 88.19 108 PHE A C 1
ATOM 829 O O . PHE A 1 108 ? -2.195 13.145 7.505 1.00 88.19 108 PHE A O 1
ATOM 836 N N . LEU A 1 109 ? -2.423 11.099 6.601 1.00 85.88 109 LEU A N 1
ATOM 837 C CA . LEU A 1 109 ? -2.789 10.443 7.857 1.00 85.88 109 LEU A CA 1
ATOM 838 C C . LEU A 1 109 ? -1.648 10.444 8.865 1.00 85.88 109 LEU A C 1
ATOM 840 O O . LEU A 1 109 ? -1.884 10.716 10.041 1.00 85.88 109 LEU A O 1
ATOM 844 N N . SER A 1 110 ? -0.417 10.216 8.414 1.00 83.12 110 SER A N 1
ATOM 845 C CA . SER A 1 110 ? 0.773 10.258 9.265 1.00 83.12 110 SER A CA 1
ATOM 846 C C . SER A 1 110 ? 0.943 11.627 9.933 1.00 83.12 110 SER A C 1
ATOM 848 O O . SER A 1 110 ? 1.250 11.698 11.119 1.00 83.12 110 SER A O 1
ATOM 850 N N . ARG A 1 111 ? 0.629 12.725 9.229 1.00 83.38 111 ARG A N 1
ATOM 851 C CA . ARG A 1 111 ? 0.610 14.085 9.809 1.00 83.38 111 ARG A CA 1
ATOM 852 C C . ARG A 1 111 ? -0.576 14.343 10.741 1.00 83.38 111 ARG A C 1
ATOM 854 O O . ARG A 1 111 ? -0.530 15.265 11.550 1.00 83.38 111 ARG A O 1
ATOM 861 N N . LYS A 1 112 ? -1.664 13.581 10.612 1.00 79.62 112 LYS A N 1
ATOM 862 C CA . LYS A 1 112 ? -2.891 13.738 11.408 1.00 79.62 112 LYS A CA 1
ATOM 863 C C . LYS A 1 112 ? -2.969 12.798 12.612 1.00 79.62 112 LYS A C 1
ATOM 865 O O . LYS A 1 112 ? -3.873 12.989 13.421 1.00 79.62 112 LYS A O 1
ATOM 870 N N . GLN A 1 113 ? -2.040 11.852 12.766 1.00 70.69 113 GLN A N 1
ATOM 871 C CA . GLN A 1 113 ? -2.043 10.848 13.840 1.00 70.69 113 GLN A CA 1
ATOM 872 C C . GLN A 1 113 ? -2.114 11.439 15.252 1.00 70.69 113 GLN A C 1
ATOM 874 O O . GLN A 1 113 ? -2.763 10.859 16.118 1.00 70.69 113 GLN A O 1
ATOM 879 N N . GLU A 1 114 ? -1.515 12.608 15.489 1.00 66.69 114 GLU A N 1
ATOM 880 C CA . GLU A 1 114 ? -1.581 13.297 16.789 1.00 66.69 114 GLU A CA 1
ATOM 881 C C . GLU A 1 114 ? -3.008 13.722 17.175 1.00 66.69 114 GLU A C 1
ATOM 883 O O . GLU A 1 114 ? -3.309 13.889 18.352 1.00 66.69 114 GLU A O 1
ATOM 888 N N . ASN A 1 115 ? -3.905 13.849 16.192 1.00 68.44 115 ASN A N 1
ATOM 889 C CA . ASN A 1 115 ? -5.306 14.217 16.397 1.00 68.44 115 ASN A CA 1
ATOM 890 C C . ASN A 1 115 ? -6.233 13.005 16.515 1.00 68.44 115 ASN A C 1
ATOM 892 O O . ASN A 1 115 ? -7.452 13.174 16.587 1.00 68.44 115 ASN A O 1
ATOM 896 N N . PHE A 1 116 ? -5.699 11.781 16.486 1.00 75.94 116 PHE A N 1
ATOM 897 C CA . PHE A 1 116 ? -6.545 10.608 16.625 1.00 75.94 116 PHE A CA 1
ATOM 898 C C . PHE A 1 116 ? -7.082 10.555 18.055 1.00 75.94 116 PHE A C 1
ATOM 900 O O . PHE A 1 116 ? -6.330 10.481 19.027 1.00 75.94 116 PHE A O 1
ATOM 907 N N . GLY A 1 117 ? -8.408 10.599 18.179 1.00 67.75 117 GLY A N 1
ATOM 908 C CA . GLY A 1 117 ? -9.077 10.567 19.473 1.00 67.75 117 GLY A CA 1
ATOM 909 C C . GLY A 1 117 ? -8.837 9.262 20.236 1.00 67.75 117 GLY A C 1
ATOM 910 O O . GLY A 1 117 ? -8.446 8.234 19.670 1.00 67.75 117 GLY A O 1
ATOM 911 N N . ALA A 1 118 ? -9.125 9.301 21.539 1.00 72.06 118 ALA A N 1
ATOM 912 C CA . ALA A 1 118 ? -9.153 8.107 22.373 1.00 72.06 118 ALA A CA 1
ATOM 913 C C . ALA A 1 118 ? -10.162 7.079 21.827 1.00 72.06 118 ALA A C 1
ATOM 915 O O . ALA A 1 118 ? -11.247 7.437 21.363 1.00 72.06 118 ALA A O 1
ATOM 916 N N . LEU A 1 119 ? -9.805 5.795 21.902 1.00 76.12 119 LEU A N 1
ATOM 917 C CA . LEU A 1 119 ? -10.651 4.704 21.423 1.00 76.12 119 LEU A CA 1
ATOM 918 C C . LEU A 1 119 ? -11.557 4.158 22.526 1.00 76.12 119 LEU A C 1
ATOM 920 O O . LEU A 1 119 ? -11.088 3.691 23.567 1.00 76.12 119 LEU A O 1
ATOM 924 N N . GLU A 1 120 ? -12.855 4.122 22.238 1.00 78.31 120 GLU A N 1
ATOM 925 C CA . GLU A 1 120 ? -13.837 3.325 22.976 1.00 78.31 120 GLU A CA 1
ATOM 926 C C . GLU A 1 120 ? -13.616 1.820 22.734 1.00 78.31 120 GLU A C 1
ATOM 928 O O . GLU A 1 120 ? -12.881 1.426 21.826 1.00 78.31 120 GLU A O 1
ATOM 933 N N . ALA A 1 121 ? -14.271 0.953 23.514 1.00 74.44 121 ALA A N 1
ATOM 934 C CA . ALA A 1 121 ? -14.105 -0.503 23.413 1.00 74.44 121 ALA A CA 1
ATOM 935 C C . ALA A 1 121 ? -14.320 -1.042 21.982 1.00 74.44 121 ALA A C 1
ATOM 937 O O . ALA A 1 121 ? -13.473 -1.774 21.470 1.00 74.44 121 ALA A O 1
ATOM 938 N N . ALA A 1 122 ? -15.377 -0.591 21.295 1.00 76.25 122 ALA A N 1
ATOM 939 C CA . ALA A 1 122 ? -15.639 -0.941 19.895 1.00 76.25 122 ALA A CA 1
ATOM 940 C C . ALA A 1 122 ? -14.542 -0.432 18.937 1.00 76.25 122 ALA A C 1
ATOM 942 O O . ALA A 1 122 ? -14.224 -1.069 17.934 1.00 76.25 122 ALA A O 1
ATOM 943 N N . GLY A 1 123 ? -13.921 0.707 19.253 1.00 79.62 123 GLY A N 1
ATOM 944 C CA . GLY A 1 123 ? -12.783 1.242 18.509 1.00 79.62 123 GLY A CA 1
ATOM 945 C C . GLY A 1 123 ? -11.512 0.406 18.686 1.00 79.62 123 GLY A C 1
ATOM 946 O O . GLY A 1 123 ? -10.777 0.195 17.723 1.00 79.62 123 GLY A O 1
ATOM 947 N N . LYS A 1 124 ? -11.275 -0.137 19.886 1.00 81.25 124 LYS A N 1
ATOM 948 C CA . LYS A 1 124 ? -10.138 -1.035 20.159 1.00 81.25 124 LYS A CA 1
ATOM 949 C C . LYS A 1 124 ? -10.261 -2.362 19.409 1.00 81.25 124 LYS A C 1
ATOM 951 O O . LYS A 1 124 ? -9.272 -2.836 18.855 1.00 81.25 124 LYS A O 1
ATOM 956 N N . GLU A 1 125 ? -11.464 -2.928 19.333 1.00 83.88 125 GLU A N 1
ATOM 957 C CA . GLU A 1 125 ? -11.729 -4.137 18.541 1.00 83.88 125 GLU A CA 1
ATOM 958 C C . GLU A 1 125 ? -11.499 -3.894 17.042 1.00 83.88 125 GLU A C 1
ATOM 960 O O . GLU A 1 125 ? -10.822 -4.675 16.370 1.00 83.88 125 GLU A O 1
ATOM 965 N N . ARG A 1 126 ? -11.974 -2.756 16.519 1.00 85.25 126 ARG A N 1
ATOM 966 C CA . ARG A 1 126 ? -11.698 -2.354 15.133 1.00 85.25 126 ARG A CA 1
ATOM 967 C C . ARG A 1 126 ? -10.205 -2.171 14.880 1.00 85.25 126 ARG A C 1
ATOM 969 O O . ARG A 1 126 ? -9.709 -2.664 13.870 1.00 85.25 126 ARG A O 1
ATOM 976 N N . LEU A 1 127 ? -9.476 -1.537 15.802 1.00 86.38 127 LEU A N 1
ATOM 977 C CA . LEU A 1 127 ? -8.023 -1.383 15.695 1.00 86.38 127 LEU A CA 1
ATOM 978 C C . LEU A 1 127 ? -7.311 -2.740 15.634 1.00 86.38 127 LEU A C 1
ATOM 980 O O . LEU A 1 127 ? -6.412 -2.924 14.817 1.00 86.38 127 LEU A O 1
ATOM 984 N N . GLN A 1 128 ? -7.752 -3.706 16.440 1.00 85.88 128 GLN A N 1
ATOM 985 C CA . GLN A 1 128 ? -7.250 -5.078 16.414 1.00 85.88 128 GLN A CA 1
ATOM 986 C C . GLN A 1 128 ? -7.508 -5.762 15.059 1.00 85.88 128 GLN A C 1
ATOM 988 O O . GLN A 1 128 ? -6.622 -6.434 14.528 1.00 85.88 128 GLN A O 1
ATOM 993 N N . GLY A 1 129 ? -8.677 -5.547 14.450 1.00 85.88 129 GLY A N 1
ATOM 994 C CA . GLY A 1 129 ? -8.979 -6.021 13.094 1.00 85.88 129 GLY A CA 1
ATOM 995 C C . GLY A 1 129 ? -8.124 -5.360 12.001 1.00 85.88 129 GLY A C 1
ATOM 996 O O . GLY A 1 129 ? -7.664 -6.033 11.076 1.00 85.88 129 GLY A O 1
ATOM 997 N N . ILE A 1 130 ? -7.862 -4.051 12.106 1.00 89.12 130 ILE A N 1
ATOM 998 C CA . ILE A 1 130 ? -6.949 -3.322 11.203 1.00 89.12 130 ILE A CA 1
ATOM 999 C C . ILE A 1 130 ? -5.520 -3.864 11.350 1.00 89.12 130 ILE A C 1
ATOM 1001 O O . ILE A 1 130 ? -4.864 -4.146 10.346 1.00 89.12 130 ILE A O 1
ATOM 1005 N N . TYR A 1 131 ? -5.053 -4.084 12.580 1.00 88.25 131 TYR A N 1
ATOM 1006 C CA . TYR A 1 131 ? -3.727 -4.643 12.842 1.00 88.25 131 TYR A CA 1
ATOM 1007 C C . TYR A 1 131 ? -3.557 -6.034 12.217 1.00 88.25 131 TYR A C 1
ATOM 1009 O O . TYR A 1 131 ? -2.590 -6.266 11.496 1.00 88.25 131 TYR A O 1
ATOM 1017 N N . GLN A 1 132 ? -4.531 -6.934 12.387 1.00 87.00 132 GLN A N 1
ATOM 1018 C CA . GLN A 1 132 ? -4.488 -8.277 11.788 1.00 87.00 132 GLN A CA 1
ATOM 1019 C C . GLN A 1 132 ? -4.427 -8.244 10.255 1.00 87.00 132 GLN A C 1
ATOM 1021 O O . GLN A 1 132 ? -3.659 -8.988 9.646 1.00 87.00 132 GLN A O 1
ATOM 1026 N N . ARG A 1 133 ? -5.199 -7.361 9.613 1.00 90.31 133 ARG A N 1
ATOM 1027 C CA . ARG A 1 133 ? -5.137 -7.189 8.153 1.00 90.31 133 ARG A CA 1
ATOM 1028 C C . ARG A 1 133 ? -3.824 -6.551 7.699 1.00 90.31 133 ARG A C 1
ATOM 1030 O O . ARG A 1 133 ? -3.325 -6.887 6.631 1.00 90.31 133 ARG A O 1
ATOM 1037 N N . THR A 1 134 ? -3.222 -5.701 8.528 1.00 88.69 134 THR A N 1
ATOM 1038 C CA . THR A 1 134 ? -1.895 -5.134 8.255 1.00 88.69 134 THR A CA 1
ATOM 1039 C C . THR A 1 134 ? -0.808 -6.207 8.307 1.00 88.69 134 THR A C 1
ATOM 1041 O O . THR A 1 134 ? 0.068 -6.225 7.449 1.00 88.69 134 THR A O 1
ATOM 1044 N N . GLU A 1 135 ? -0.886 -7.156 9.243 1.00 85.56 135 GLU A N 1
ATOM 1045 C CA . GLU A 1 135 ? 0.011 -8.321 9.262 1.00 85.56 135 GLU A CA 1
ATOM 1046 C C . GLU A 1 135 ? -0.130 -9.158 7.977 1.00 85.56 135 GLU A C 1
ATOM 1048 O O . GLU A 1 135 ? 0.871 -9.527 7.360 1.00 85.56 135 GLU A O 1
ATOM 1053 N N . ALA A 1 136 ? -1.361 -9.393 7.506 1.00 87.50 136 ALA A N 1
ATOM 1054 C CA . ALA A 1 136 ? -1.597 -10.073 6.229 1.00 87.50 136 ALA A CA 1
ATOM 1055 C C . ALA A 1 136 ? -1.011 -9.294 5.034 1.00 87.50 136 ALA A C 1
ATOM 1057 O O . ALA A 1 136 ? -0.390 -9.892 4.151 1.00 87.50 136 ALA A O 1
ATOM 1058 N N . TYR A 1 137 ? -1.137 -7.964 5.036 1.00 89.50 137 TYR A N 1
ATOM 1059 C CA . TYR A 1 137 ? -0.539 -7.092 4.026 1.00 89.50 137 TYR A CA 1
ATOM 1060 C C . TYR A 1 137 ? 0.996 -7.181 4.017 1.00 89.50 137 TYR A C 1
ATOM 1062 O O . TYR A 1 137 ? 1.586 -7.353 2.950 1.00 89.50 137 TYR A O 1
ATOM 1070 N N . VAL A 1 138 ? 1.654 -7.171 5.184 1.00 87.25 138 VAL A N 1
ATOM 1071 C CA . VAL A 1 138 ? 3.116 -7.358 5.302 1.00 87.25 138 VAL A CA 1
ATOM 1072 C C . VAL A 1 138 ? 3.555 -8.693 4.692 1.00 87.25 138 VAL A C 1
ATOM 1074 O O . VAL A 1 138 ? 4.540 -8.748 3.946 1.00 87.25 138 VAL A O 1
ATOM 1077 N N . VAL A 1 139 ? 2.824 -9.775 4.975 1.00 85.31 139 VAL A N 1
ATOM 1078 C CA . VAL A 1 139 ? 3.117 -11.105 4.418 1.00 85.31 139 VAL A CA 1
ATOM 1079 C C . VAL A 1 139 ? 2.923 -11.126 2.903 1.00 85.31 139 VAL A C 1
ATOM 1081 O O . VAL A 1 139 ? 3.787 -11.645 2.186 1.00 85.31 139 VAL A O 1
ATOM 1084 N N . LYS A 1 140 ? 1.842 -10.529 2.386 1.00 86.06 140 LYS A N 1
ATOM 1085 C CA . LYS A 1 140 ? 1.600 -10.450 0.940 1.00 86.06 140 LYS A CA 1
ATOM 1086 C C . LYS A 1 140 ? 2.680 -9.627 0.238 1.00 86.06 140 LYS A C 1
ATOM 1088 O O . LYS A 1 140 ? 3.246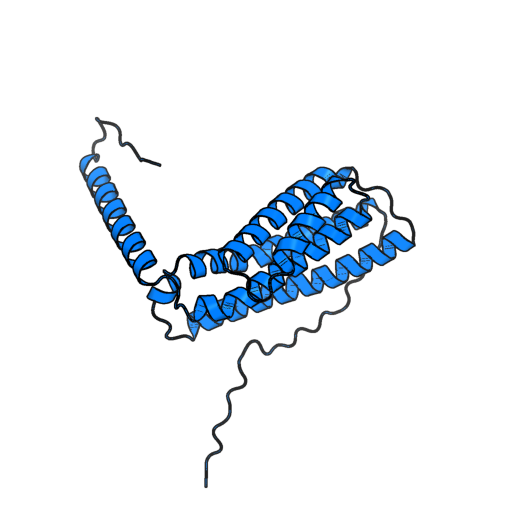 -10.121 -0.732 1.00 86.06 140 LYS A O 1
ATOM 1093 N N . ALA A 1 141 ? 3.024 -8.445 0.751 1.00 86.25 141 ALA A N 1
ATOM 1094 C CA . ALA A 1 141 ? 4.080 -7.593 0.196 1.00 86.25 141 ALA A CA 1
ATOM 1095 C C . ALA A 1 141 ? 5.415 -8.348 0.106 1.00 86.25 141 ALA A C 1
ATOM 1097 O O . ALA A 1 141 ? 6.090 -8.337 -0.924 1.00 86.25 141 ALA A O 1
ATOM 1098 N N . ARG A 1 142 ? 5.762 -9.109 1.154 1.00 83.94 142 ARG A N 1
ATOM 1099 C CA . ARG A 1 142 ? 6.948 -9.975 1.142 1.00 83.94 142 ARG A CA 1
ATOM 1100 C C . ARG A 1 142 ? 6.851 -11.091 0.102 1.00 83.94 142 ARG A C 1
ATOM 1102 O O . ARG A 1 142 ? 7.838 -11.372 -0.572 1.00 83.94 142 ARG A O 1
ATOM 1109 N N . THR A 1 143 ? 5.692 -11.732 -0.016 1.00 83.19 143 THR A N 1
ATOM 1110 C CA . THR A 1 143 ? 5.475 -12.850 -0.945 1.00 83.19 143 THR A CA 1
ATOM 1111 C C . THR A 1 143 ? 5.542 -12.389 -2.398 1.00 83.19 143 THR A C 1
ATOM 1113 O O . THR A 1 143 ? 6.214 -13.029 -3.203 1.00 83.19 143 THR A O 1
ATOM 1116 N N . VAL A 1 144 ? 4.912 -11.260 -2.727 1.00 83.38 144 VAL A N 1
ATOM 1117 C CA . VAL A 1 144 ? 4.956 -10.649 -4.064 1.00 83.38 144 VAL A CA 1
ATOM 1118 C C . VAL A 1 144 ? 6.388 -10.245 -4.414 1.00 83.38 144 VAL A C 1
ATOM 1120 O O . VAL A 1 144 ? 6.891 -10.646 -5.460 1.00 83.38 144 VAL A O 1
ATOM 1123 N N . GLY A 1 145 ? 7.096 -9.566 -3.504 1.00 80.69 145 GLY A N 1
ATOM 1124 C CA . GLY A 1 145 ? 8.502 -9.205 -3.714 1.00 80.69 145 GLY A CA 1
ATOM 1125 C C . GLY A 1 145 ? 9.416 -10.417 -3.929 1.00 80.69 145 GLY A C 1
ATOM 1126 O O . GLY A 1 145 ? 10.256 -10.408 -4.826 1.00 80.69 145 GLY A O 1
ATOM 1127 N N . ALA A 1 146 ? 9.230 -11.491 -3.153 1.00 78.62 146 ALA A N 1
ATOM 1128 C CA . ALA A 1 146 ? 9.998 -12.726 -3.311 1.00 78.62 146 ALA A CA 1
ATOM 1129 C C . ALA A 1 146 ? 9.667 -13.463 -4.619 1.00 78.62 146 ALA A C 1
ATOM 1131 O O . ALA A 1 146 ? 10.574 -13.931 -5.303 1.00 78.62 146 ALA A O 1
ATOM 1132 N N . THR A 1 147 ? 8.385 -13.540 -4.985 1.00 74.31 147 THR A N 1
ATOM 1133 C CA . THR A 1 147 ? 7.923 -14.168 -6.235 1.00 74.31 147 THR A CA 1
ATOM 1134 C C . THR A 1 147 ? 8.476 -13.424 -7.445 1.00 74.31 147 THR A C 1
ATOM 1136 O O . THR A 1 147 ? 8.944 -14.050 -8.397 1.00 74.31 147 THR A O 1
ATOM 1139 N N . PHE A 1 148 ? 8.490 -12.093 -7.390 1.00 73.88 148 PHE A N 1
ATOM 1140 C CA . PHE A 1 148 ? 9.093 -11.269 -8.424 1.00 73.88 148 PHE A CA 1
ATOM 1141 C C . PHE A 1 148 ? 10.609 -11.495 -8.525 1.00 73.88 148 PHE A C 1
ATOM 1143 O O . PHE A 1 148 ? 11.110 -11.807 -9.604 1.00 73.88 148 PHE A O 1
ATOM 1150 N N . ALA A 1 149 ? 11.337 -11.421 -7.406 1.00 71.94 149 ALA A N 1
ATOM 1151 C CA . ALA A 1 149 ? 12.782 -11.657 -7.389 1.00 71.94 149 ALA A CA 1
ATOM 1152 C C . ALA A 1 149 ? 13.150 -13.060 -7.907 1.00 71.94 149 ALA A C 1
ATOM 1154 O O . ALA A 1 149 ? 14.131 -13.228 -8.628 1.00 71.94 149 ALA A O 1
ATOM 1155 N N . LEU A 1 150 ? 12.341 -14.072 -7.582 1.00 67.62 150 LEU A N 1
ATOM 1156 C CA . LEU A 1 150 ? 12.510 -15.424 -8.103 1.00 67.62 150 LEU A CA 1
ATOM 1157 C C . LEU A 1 150 ? 12.223 -15.503 -9.608 1.00 67.62 150 LEU A C 1
ATOM 1159 O O . LEU A 1 150 ? 12.962 -16.170 -10.326 1.00 67.62 150 LEU A O 1
ATOM 1163 N N . SER A 1 151 ? 11.181 -14.820 -10.088 1.00 65.06 151 SER A N 1
ATOM 1164 C CA . SER A 1 151 ? 10.846 -14.760 -11.517 1.00 65.06 151 SER A CA 1
ATOM 1165 C C . SER A 1 151 ? 11.982 -14.130 -12.325 1.00 65.06 151 SER A C 1
ATOM 1167 O O . SER A 1 151 ? 12.307 -14.624 -13.398 1.00 65.06 151 SER A O 1
ATOM 1169 N N . PHE A 1 152 ? 12.655 -13.124 -11.762 1.00 62.84 152 PHE A N 1
ATOM 1170 C CA . PHE A 1 152 ? 13.858 -12.521 -12.338 1.00 62.84 152 PHE A CA 1
ATOM 1171 C C . PHE A 1 152 ? 15.046 -13.497 -12.393 1.00 62.84 152 PHE A C 1
ATOM 1173 O O . PHE A 1 152 ? 15.761 -13.551 -13.386 1.00 62.84 152 PHE A O 1
ATOM 1180 N N . MET A 1 153 ? 15.257 -14.297 -11.342 1.00 62.22 153 MET A N 1
ATOM 1181 C CA . MET A 1 153 ? 16.366 -15.261 -11.291 1.00 62.22 153 MET A CA 1
ATOM 1182 C C . MET A 1 153 ? 16.130 -16.525 -12.135 1.00 62.22 153 MET A C 1
ATOM 1184 O O . MET A 1 153 ? 17.092 -17.161 -12.558 1.00 62.22 153 MET A O 1
ATOM 1188 N N . MET A 1 154 ? 14.872 -16.924 -12.345 1.00 58.94 154 MET A N 1
ATOM 1189 C CA . MET A 1 154 ? 14.497 -18.192 -12.995 1.00 58.94 154 MET A CA 1
ATOM 1190 C C . MET A 1 154 ? 13.942 -18.018 -14.418 1.00 58.94 154 MET A C 1
ATOM 1192 O O . MET A 1 154 ? 13.809 -19.007 -15.141 1.00 58.94 154 MET A O 1
ATOM 1196 N N . GLY A 1 155 ? 13.581 -16.797 -14.816 1.00 51.94 155 GLY A N 1
ATOM 1197 C CA . GLY A 1 155 ? 12.966 -16.489 -16.101 1.00 51.94 155 GLY A CA 1
ATOM 1198 C C . GLY A 1 155 ? 13.982 -16.041 -17.146 1.00 51.94 155 GLY A C 1
ATOM 1199 O O . GLY A 1 155 ? 14.622 -15.009 -17.000 1.00 51.94 155 GLY A O 1
ATOM 1200 N N . GLY A 1 156 ? 14.055 -16.773 -18.259 1.00 47.16 156 GLY A N 1
ATOM 1201 C CA . GLY A 1 156 ? 14.678 -16.330 -19.513 1.00 47.16 156 GLY A CA 1
ATOM 1202 C C . GLY A 1 156 ? 13.880 -15.245 -20.254 1.00 47.16 156 GLY A C 1
ATOM 1203 O O . GLY A 1 156 ? 13.901 -15.219 -21.481 1.00 47.16 156 GLY A O 1
ATOM 1204 N N . SER A 1 157 ? 13.144 -14.390 -19.536 1.00 51.50 157 SER A N 1
ATOM 1205 C CA . SER A 1 157 ? 12.568 -13.159 -20.084 1.00 51.50 157 SER A CA 1
ATOM 1206 C C . SER A 1 157 ? 13.724 -12.225 -20.421 1.00 51.50 157 SER A C 1
ATOM 1208 O O . SER A 1 157 ? 14.540 -11.910 -19.553 1.00 51.50 157 SER A O 1
ATOM 1210 N N . GLY A 1 158 ? 13.846 -11.841 -21.691 1.00 53.97 158 GLY A N 1
ATOM 1211 C CA . GLY A 1 158 ? 14.936 -10.982 -22.138 1.00 53.97 158 GLY A CA 1
ATOM 1212 C C . GLY A 1 158 ? 14.967 -9.685 -21.331 1.00 53.97 158 GLY A C 1
ATOM 1213 O O . GLY A 1 158 ? 13.921 -9.159 -20.962 1.00 53.97 158 GLY A O 1
ATOM 1214 N N . PHE A 1 159 ? 16.164 -9.137 -21.104 1.00 58.53 159 PHE A N 1
ATOM 1215 C CA . PHE A 1 159 ? 16.362 -7.816 -20.489 1.00 58.53 159 PHE A CA 1
ATOM 1216 C C . PHE A 1 159 ? 15.425 -6.727 -21.061 1.00 58.53 159 PHE A C 1
ATOM 1218 O O . PHE A 1 159 ? 15.110 -5.774 -20.361 1.00 58.53 159 PHE A O 1
ATOM 1225 N N . GLY A 1 160 ? 14.940 -6.886 -22.299 1.00 56.56 160 GLY A N 1
ATOM 1226 C CA . GLY A 1 160 ? 13.957 -6.008 -22.933 1.00 56.56 160 GLY A CA 1
ATOM 1227 C C . GLY A 1 160 ? 12.603 -5.892 -22.219 1.00 56.56 160 GLY A C 1
ATOM 1228 O O . GLY A 1 160 ? 12.075 -4.785 -22.186 1.00 56.56 160 GLY A O 1
ATOM 1229 N N . ASP A 1 161 ? 12.087 -6.956 -21.589 1.00 59.69 161 ASP A N 1
ATOM 1230 C CA . ASP A 1 161 ? 10.827 -6.913 -20.815 1.00 59.69 161 ASP A CA 1
ATOM 1231 C C . ASP A 1 161 ? 10.977 -6.097 -19.521 1.00 59.69 161 ASP A C 1
ATOM 1233 O O . ASP A 1 161 ? 10.003 -5.579 -18.988 1.00 59.69 161 ASP A O 1
ATOM 1237 N N . LEU A 1 162 ? 12.206 -5.964 -19.013 1.00 60.47 162 LEU A N 1
ATOM 1238 C CA . LEU A 1 162 ? 12.539 -5.164 -17.827 1.00 60.47 162 LEU A CA 1
ATOM 1239 C C . LEU A 1 162 ? 12.827 -3.699 -18.161 1.00 60.47 162 LEU A C 1
ATOM 1241 O O . LEU A 1 162 ? 12.867 -2.863 -17.262 1.00 60.47 162 LEU A O 1
ATOM 1245 N N . LEU A 1 163 ? 13.055 -3.404 -19.441 1.00 64.81 163 LEU A N 1
ATOM 1246 C CA . LEU A 1 163 ? 13.182 -2.046 -19.960 1.00 64.81 163 LEU A CA 1
ATOM 1247 C C . LEU A 1 163 ? 11.824 -1.479 -20.395 1.00 64.81 163 LEU A C 1
ATOM 1249 O O . LEU A 1 163 ? 11.746 -0.324 -20.787 1.00 64.81 163 LEU A O 1
ATOM 1253 N N . ASP A 1 164 ? 10.741 -2.247 -20.305 1.00 71.81 164 ASP A N 1
ATOM 1254 C CA . ASP A 1 164 ? 9.396 -1.705 -20.458 1.00 71.81 164 ASP A CA 1
ATOM 1255 C C . ASP A 1 164 ? 9.086 -0.709 -19.321 1.00 71.81 164 ASP A C 1
ATOM 1257 O O . ASP A 1 164 ? 9.272 -0.998 -18.135 1.00 71.81 164 ASP A O 1
ATOM 1261 N N . GLU A 1 165 ? 8.631 0.494 -19.677 1.00 73.81 165 GLU A N 1
ATOM 1262 C CA . GLU A 1 165 ? 8.383 1.581 -18.721 1.00 73.81 165 GLU A CA 1
ATOM 1263 C C . GLU A 1 165 ? 7.312 1.197 -17.689 1.00 73.81 165 GLU A C 1
ATOM 1265 O O . GLU A 1 165 ? 7.457 1.476 -16.494 1.00 73.81 165 GLU A O 1
ATOM 1270 N N . GLU A 1 166 ? 6.277 0.481 -18.132 1.00 77.44 166 GLU A N 1
ATOM 1271 C CA . GLU A 1 166 ? 5.218 -0.033 -17.268 1.00 77.44 166 GLU A CA 1
ATOM 1272 C C . GLU A 1 166 ? 5.748 -1.088 -16.286 1.00 77.44 166 GLU A C 1
ATOM 1274 O O . GLU A 1 166 ? 5.465 -1.016 -15.086 1.00 77.44 166 GLU A O 1
ATOM 1279 N N . SER A 1 167 ? 6.585 -2.017 -16.759 1.00 75.62 167 SER A N 1
ATOM 1280 C CA . SER A 1 167 ? 7.284 -2.989 -15.907 1.00 75.62 167 SER A CA 1
ATOM 1281 C C . SER A 1 167 ? 8.131 -2.307 -14.828 1.00 75.62 167 SER A C 1
ATOM 1283 O O . SER A 1 167 ? 8.099 -2.723 -13.668 1.00 75.62 167 SER A O 1
ATOM 1285 N N . ILE A 1 168 ? 8.859 -1.239 -15.170 1.00 77.62 168 ILE A N 1
ATOM 1286 C CA . ILE A 1 168 ? 9.696 -0.494 -14.215 1.00 77.62 168 ILE A CA 1
ATOM 1287 C C . ILE A 1 168 ? 8.845 0.199 -13.146 1.00 77.62 168 ILE A C 1
ATOM 1289 O O . ILE A 1 168 ? 9.225 0.209 -11.972 1.00 77.62 168 ILE A O 1
ATOM 1293 N N . LEU A 1 169 ? 7.710 0.791 -13.524 1.00 81.88 169 LEU A N 1
ATOM 1294 C CA . LEU A 1 169 ? 6.795 1.428 -12.572 1.00 81.88 169 LEU A CA 1
ATOM 1295 C C . LEU A 1 169 ? 6.230 0.410 -11.578 1.00 81.88 169 LEU A C 1
ATOM 1297 O O . LEU A 1 169 ? 6.322 0.612 -10.365 1.00 81.88 169 LEU A O 1
ATOM 1301 N N . LEU A 1 170 ? 5.726 -0.717 -12.084 1.00 81.06 170 LEU A N 1
ATOM 1302 C CA . LEU A 1 170 ? 5.215 -1.803 -11.249 1.00 81.06 170 LEU A CA 1
ATOM 1303 C C . LEU A 1 170 ? 6.315 -2.386 -10.353 1.00 81.06 170 LEU A C 1
ATOM 1305 O O . LEU A 1 170 ? 6.075 -2.666 -9.179 1.00 81.06 170 LEU A O 1
ATOM 1309 N N . PHE A 1 171 ? 7.540 -2.513 -10.868 1.00 80.56 171 PHE A N 1
ATOM 1310 C CA . PHE A 1 171 ? 8.686 -2.975 -10.091 1.00 80.56 171 PHE A CA 1
ATOM 1311 C C . PHE A 1 171 ? 9.015 -2.046 -8.919 1.00 80.56 171 PHE A C 1
ATOM 1313 O O . PHE A 1 171 ? 9.216 -2.517 -7.796 1.00 80.56 171 PHE A O 1
ATOM 1320 N N . LYS A 1 172 ? 9.059 -0.731 -9.162 1.00 82.44 172 LYS A N 1
ATOM 1321 C CA . LYS A 1 172 ? 9.298 0.258 -8.103 1.00 82.44 172 LYS A CA 1
ATOM 1322 C C . LYS A 1 172 ? 8.267 0.121 -6.987 1.00 82.44 172 LYS A C 1
ATOM 1324 O O . LYS A 1 172 ? 8.655 0.108 -5.820 1.00 82.44 172 LYS A O 1
ATOM 1329 N N . GLU A 1 173 ? 6.996 -0.066 -7.336 1.00 85.06 173 GLU A N 1
ATOM 1330 C CA . GLU A 1 173 ? 5.946 -0.257 -6.335 1.00 85.06 173 GLU A CA 1
ATOM 1331 C C . GLU A 1 173 ? 6.116 -1.566 -5.557 1.00 85.06 173 GLU A C 1
ATOM 1333 O O . GLU A 1 173 ? 6.042 -1.566 -4.329 1.00 85.06 173 GLU A O 1
ATOM 1338 N N . VAL A 1 174 ? 6.432 -2.684 -6.221 1.00 84.50 174 VAL A N 1
ATOM 1339 C CA . VAL A 1 174 ? 6.725 -3.948 -5.520 1.00 84.50 174 VAL A CA 1
ATOM 1340 C C . VAL A 1 174 ? 7.873 -3.766 -4.524 1.00 84.50 174 VAL A C 1
ATOM 1342 O O . VAL A 1 174 ? 7.771 -4.223 -3.382 1.00 84.50 174 VAL A O 1
ATOM 1345 N N . ALA A 1 175 ? 8.940 -3.067 -4.914 1.00 81.88 175 ALA A N 1
ATOM 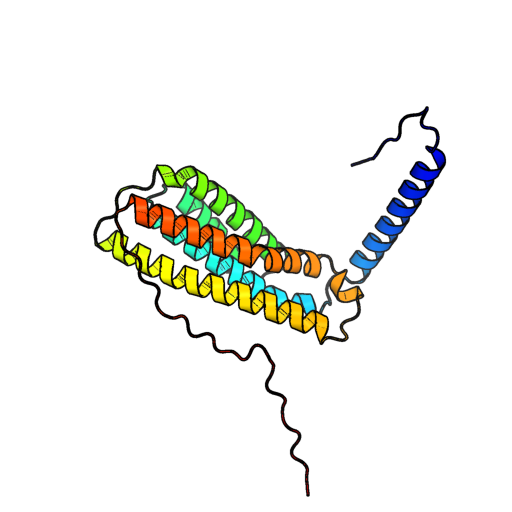1346 C CA . ALA A 1 175 ? 10.083 -2.801 -4.044 1.00 81.88 175 ALA A CA 1
ATOM 1347 C C . ALA A 1 175 ? 9.713 -1.927 -2.828 1.00 81.88 175 ALA A C 1
ATOM 1349 O O . ALA A 1 175 ? 10.221 -2.163 -1.728 1.00 81.88 175 ALA A O 1
ATOM 1350 N N . GLN A 1 176 ? 8.811 -0.957 -3.002 1.00 85.62 176 GLN A N 1
ATOM 1351 C CA . GLN A 1 176 ? 8.364 -0.048 -1.939 1.00 85.62 176 GLN A CA 1
ATOM 1352 C C . GLN A 1 176 ? 7.227 -0.609 -1.070 1.00 85.62 176 GLN A C 1
ATOM 1354 O O . GLN A 1 176 ? 7.078 -0.201 0.083 1.00 85.62 176 GLN A O 1
ATOM 1359 N N . SER A 1 177 ? 6.487 -1.610 -1.556 1.00 84.38 177 SER A N 1
ATOM 1360 C CA . SER A 1 177 ? 5.351 -2.215 -0.846 1.00 84.38 177 SER A CA 1
ATOM 1361 C C . SER A 1 177 ? 5.711 -2.726 0.556 1.00 84.38 177 SER A C 1
ATOM 1363 O O . SER A 1 177 ? 4.951 -2.549 1.509 1.00 84.38 177 SER A O 1
ATOM 1365 N N . ARG A 1 178 ? 6.900 -3.325 0.718 1.00 82.38 178 ARG A N 1
ATOM 1366 C CA . ARG A 1 178 ? 7.380 -3.835 2.009 1.00 82.38 178 ARG A CA 1
ATOM 1367 C C . ARG A 1 178 ? 7.704 -2.703 2.998 1.00 82.38 178 ARG A C 1
ATOM 1369 O O . ARG A 1 178 ? 7.203 -2.784 4.121 1.00 82.38 178 ARG A O 1
ATOM 1376 N N . PRO A 1 179 ? 8.519 -1.686 2.647 1.00 87.06 179 PRO A N 1
ATOM 1377 C CA . PRO A 1 179 ? 8.666 -0.479 3.460 1.00 87.06 179 PRO A CA 1
ATOM 1378 C C . PRO A 1 179 ? 7.322 0.111 3.904 1.00 87.06 179 PRO A C 1
ATOM 1380 O O . PRO A 1 179 ? 7.106 0.249 5.107 1.00 87.06 179 PRO A O 1
ATOM 1383 N N . TYR A 1 180 ? 6.384 0.317 2.974 1.00 86.62 180 TYR A N 1
ATOM 1384 C CA . TYR A 1 180 ? 5.058 0.860 3.286 1.00 86.62 180 TYR A CA 1
ATOM 1385 C C . TYR A 1 180 ? 4.271 -0.011 4.267 1.00 86.62 180 TYR A C 1
ATOM 1387 O O . TYR A 1 180 ? 3.679 0.493 5.219 1.00 86.62 180 TYR A O 1
ATOM 1395 N N . ALA A 1 181 ? 4.291 -1.335 4.093 1.00 86.94 181 ALA A N 1
ATOM 1396 C CA . ALA A 1 181 ? 3.626 -2.254 5.014 1.00 86.94 181 ALA A CA 1
ATOM 1397 C C . ALA A 1 181 ? 4.209 -2.186 6.436 1.00 86.94 181 ALA A C 1
ATOM 1399 O O . ALA A 1 181 ? 3.468 -2.205 7.421 1.00 86.94 181 ALA A O 1
ATOM 1400 N N . CYS A 1 182 ? 5.534 -2.074 6.555 1.00 85.56 182 CYS A N 1
ATOM 1401 C CA . CYS A 1 182 ? 6.211 -1.922 7.841 1.00 85.56 182 CYS A CA 1
ATOM 1402 C C . CYS A 1 182 ? 5.901 -0.575 8.513 1.00 85.56 182 CYS A C 1
ATOM 1404 O O . CYS A 1 182 ? 5.703 -0.535 9.729 1.00 85.56 182 CYS A O 1
ATOM 1406 N N . GLU A 1 183 ? 5.861 0.515 7.747 1.00 86.19 183 GLU A N 1
ATOM 1407 C CA . GLU A 1 183 ? 5.529 1.852 8.248 1.00 86.19 183 GLU A CA 1
ATOM 1408 C C . GLU A 1 183 ? 4.082 1.923 8.732 1.00 86.19 183 GLU A C 1
ATOM 1410 O O . GLU A 1 183 ? 3.841 2.336 9.866 1.00 86.19 183 GLU A O 1
ATOM 1415 N N . LEU A 1 184 ? 3.134 1.406 7.949 1.00 87.25 184 LEU A N 1
ATOM 1416 C CA . LEU A 1 184 ? 1.728 1.324 8.339 1.00 87.25 184 LEU A CA 1
ATOM 1417 C C . LEU A 1 184 ? 1.539 0.493 9.616 1.00 87.25 184 LEU A C 1
ATOM 1419 O O . LEU A 1 184 ? 0.833 0.900 10.541 1.00 87.25 184 LEU A O 1
ATOM 1423 N N . ARG A 1 185 ? 2.231 -0.646 9.717 1.00 87.94 185 ARG A N 1
ATOM 1424 C CA . ARG A 1 185 ? 2.251 -1.462 10.937 1.00 87.94 185 ARG A CA 1
ATOM 1425 C C . ARG A 1 185 ? 2.774 -0.673 12.139 1.00 87.94 185 ARG A C 1
ATOM 1427 O O . ARG A 1 185 ? 2.180 -0.726 13.216 1.00 87.94 185 ARG A O 1
ATOM 1434 N N . ARG A 1 186 ? 3.878 0.060 11.973 1.00 86.31 186 ARG A N 1
ATOM 1435 C CA . ARG A 1 186 ? 4.467 0.892 13.033 1.00 86.31 186 ARG A CA 1
ATOM 1436 C C . ARG A 1 186 ? 3.509 2.005 13.465 1.00 86.31 186 ARG A C 1
ATOM 1438 O O . ARG A 1 186 ? 3.345 2.212 14.664 1.00 86.31 186 ARG A O 1
ATOM 1445 N N . SER A 1 187 ? 2.860 2.658 12.510 1.00 85.25 187 SER A N 1
ATOM 1446 C CA . SER A 1 187 ? 1.816 3.665 12.713 1.00 85.25 187 SER A CA 1
ATOM 1447 C C . SER A 1 187 ? 0.647 3.134 13.546 1.00 85.25 187 SER A C 1
ATOM 1449 O O . SER A 1 187 ? 0.264 3.739 14.547 1.00 85.25 187 SER A O 1
ATOM 1451 N N . ILE A 1 188 ? 0.130 1.948 13.217 1.00 86.88 188 ILE A N 1
ATOM 1452 C CA . ILE A 1 188 ? -0.959 1.309 13.970 1.00 86.88 188 ILE A CA 1
ATOM 1453 C C . ILE A 1 188 ? -0.530 0.966 15.401 1.00 86.88 188 ILE A C 1
ATOM 1455 O O . ILE A 1 188 ? -1.288 1.197 16.341 1.00 86.88 188 ILE A O 1
ATOM 1459 N N . LEU A 1 189 ? 0.690 0.454 15.592 1.00 86.38 189 LEU A N 1
ATOM 1460 C CA . LEU A 1 189 ? 1.230 0.171 16.926 1.00 86.38 189 LEU A CA 1
ATOM 1461 C C . LEU A 1 189 ? 1.415 1.449 17.757 1.00 86.38 189 LEU A C 1
ATOM 1463 O O . LEU A 1 189 ? 1.128 1.450 18.955 1.00 86.38 189 LEU A O 1
ATOM 1467 N N . ALA A 1 190 ? 1.872 2.537 17.133 1.00 84.25 190 ALA A N 1
ATOM 1468 C CA . ALA A 1 190 ? 2.000 3.834 17.789 1.00 84.25 190 ALA A CA 1
ATOM 1469 C C . ALA A 1 190 ? 0.629 4.361 18.238 1.00 84.25 190 ALA A C 1
ATOM 1471 O O . ALA A 1 190 ? 0.481 4.772 19.390 1.00 84.25 190 ALA A O 1
ATOM 1472 N N . TYR A 1 191 ? -0.384 4.255 17.374 1.00 82.31 191 TYR A N 1
ATOM 1473 C CA . TYR A 1 191 ? -1.748 4.640 17.723 1.00 82.31 191 TYR A CA 1
ATOM 1474 C C . TYR A 1 191 ? -2.355 3.750 18.818 1.00 82.31 191 TYR A C 1
ATOM 1476 O O . TYR A 1 191 ? -2.972 4.240 19.759 1.00 82.31 191 TYR A O 1
ATOM 1484 N N . ALA A 1 192 ? -2.128 2.436 18.770 1.00 84.94 192 ALA A N 1
ATOM 1485 C CA . ALA A 1 192 ? -2.576 1.531 19.826 1.00 84.94 192 ALA A CA 1
ATOM 1486 C C . ALA A 1 192 ? -1.983 1.893 21.190 1.00 84.94 192 ALA A C 1
ATOM 1488 O O . ALA A 1 192 ? -2.684 1.862 22.204 1.00 84.94 192 ALA A O 1
ATOM 1489 N N . LYS A 1 193 ? -0.702 2.280 21.206 1.00 83.69 193 LYS A N 1
ATOM 1490 C CA . LYS A 1 193 ? -0.019 2.733 22.416 1.00 83.69 193 LYS A CA 1
ATOM 1491 C C . LYS A 1 193 ? -0.646 4.014 22.967 1.00 83.69 193 LYS A C 1
ATOM 1493 O O . LYS A 1 193 ? -0.900 4.065 24.166 1.00 83.69 193 LYS A O 1
ATOM 1498 N N . SER A 1 194 ? -0.925 5.018 22.129 1.00 80.75 194 SER A N 1
ATOM 1499 C CA . SER A 1 194 ? -1.569 6.258 22.594 1.00 80.75 194 SER A CA 1
ATOM 1500 C C . SER A 1 194 ? -3.010 6.028 23.062 1.00 80.75 194 SER A C 1
ATOM 1502 O O . SER A 1 194 ? -3.444 6.626 24.044 1.00 80.75 194 SER A O 1
ATOM 1504 N N . ALA A 1 195 ? -3.731 5.098 22.434 1.00 79.00 195 ALA A N 1
ATOM 1505 C CA . ALA A 1 195 ? -5.107 4.749 22.779 1.00 79.00 195 ALA A CA 1
ATOM 1506 C C . ALA A 1 195 ? -5.245 3.710 23.916 1.00 79.00 195 ALA A C 1
ATOM 1508 O O . ALA A 1 195 ? -6.361 3.269 24.216 1.00 79.00 195 ALA A O 1
ATOM 1509 N N . ASN A 1 196 ? -4.141 3.288 24.551 1.00 79.81 196 ASN A N 1
ATOM 1510 C CA . ASN A 1 196 ? -4.117 2.222 25.563 1.00 79.81 196 ASN A CA 1
ATOM 1511 C C . ASN A 1 196 ? -4.864 0.949 25.103 1.00 79.81 196 ASN A C 1
ATOM 1513 O O . ASN A 1 196 ? -5.693 0.378 25.827 1.00 79.81 196 ASN A O 1
ATOM 1517 N N . ALA A 1 197 ? -4.613 0.532 23.863 1.00 79.62 197 ALA A N 1
ATOM 1518 C CA . ALA A 1 197 ? -5.110 -0.707 23.282 1.00 79.62 197 ALA A CA 1
ATOM 1519 C C . ALA A 1 197 ? -3.981 -1.748 23.253 1.00 79.62 197 ALA A C 1
ATOM 1521 O O . ALA A 1 197 ? -2.885 -1.477 22.763 1.00 79.62 197 ALA A O 1
ATOM 1522 N N . LYS A 1 198 ? -4.243 -2.952 23.773 1.00 78.56 198 LYS A N 1
ATOM 1523 C CA . LYS A 1 198 ? -3.341 -4.097 23.599 1.00 78.56 198 LYS A CA 1
ATOM 1524 C C . LYS A 1 198 ? -3.696 -4.782 22.285 1.00 78.56 198 LYS A C 1
ATOM 1526 O O . LYS A 1 198 ? -4.831 -5.220 22.126 1.00 78.56 198 LYS A O 1
ATOM 1531 N N . LEU A 1 199 ? -2.737 -4.841 21.365 1.00 80.50 199 LEU A N 1
ATOM 1532 C CA . LEU A 1 199 ? -2.890 -5.547 20.099 1.00 80.50 199 LEU A CA 1
ATOM 1533 C C . LEU A 1 199 ? -2.234 -6.919 20.189 1.00 80.50 199 LEU A C 1
ATOM 1535 O O . LEU A 1 199 ? -1.098 -7.042 20.644 1.00 80.50 199 LEU A O 1
ATOM 1539 N N . GLU A 1 200 ? -2.943 -7.942 19.729 1.00 77.56 200 GLU A N 1
ATOM 1540 C CA . GLU A 1 200 ? -2.442 -9.315 19.688 1.00 77.56 200 GLU A CA 1
ATOM 1541 C C . GLU A 1 200 ? -2.168 -9.722 18.242 1.00 77.56 200 GLU A C 1
ATOM 1543 O O . GLU A 1 200 ? -3.025 -9.580 17.367 1.00 77.56 200 GLU A O 1
ATOM 1548 N N . SER A 1 201 ? -0.983 -10.255 17.958 1.00 69.25 201 SER A N 1
ATOM 1549 C CA . SER A 1 201 ? -0.729 -10.869 16.656 1.00 69.25 201 SER A CA 1
ATOM 1550 C C . SER A 1 201 ? -1.344 -12.263 16.623 1.00 69.25 201 SER A C 1
ATOM 1552 O O . SER A 1 201 ? -0.983 -13.116 17.434 1.00 69.25 201 SER A O 1
ATOM 1554 N N . LYS A 1 202 ? -2.214 -12.530 15.646 1.00 63.59 202 LYS A N 1
ATOM 1555 C CA . LYS A 1 202 ? -2.529 -13.912 15.270 1.00 63.59 202 LYS A CA 1
ATOM 1556 C C . LYS A 1 202 ? -1.395 -14.442 14.388 1.00 63.59 202 LYS A C 1
ATOM 1558 O O . LYS A 1 202 ? -0.908 -13.684 13.548 1.00 63.59 202 LYS A O 1
ATOM 1563 N N . PRO A 1 203 ? -0.966 -15.705 14.547 1.00 49.25 203 PRO A N 1
ATOM 1564 C CA . PRO A 1 203 ? 0.018 -16.290 13.649 1.00 49.25 203 PRO A CA 1
ATOM 1565 C C . PRO A 1 203 ? -0.559 -16.300 12.231 1.00 49.25 203 PRO A C 1
ATOM 1567 O O . PRO A 1 203 ? -1.515 -17.019 11.941 1.00 49.25 203 PRO A O 1
ATOM 1570 N N . VAL A 1 204 ? -0.003 -15.470 11.350 1.00 51.91 204 VAL A N 1
ATOM 1571 C CA . VAL A 1 204 ? -0.306 -15.538 9.921 1.00 51.91 204 VAL A CA 1
ATOM 1572 C C . VAL A 1 204 ? 0.451 -16.747 9.388 1.00 51.91 204 VAL A C 1
ATOM 1574 O O . VAL A 1 204 ? 1.679 -16.792 9.458 1.00 51.91 204 VAL A O 1
ATOM 1577 N N . ALA A 1 205 ? -0.277 -17.759 8.918 1.00 43.12 205 ALA A N 1
ATOM 1578 C CA . ALA A 1 205 ? 0.333 -18.958 8.367 1.00 43.12 205 ALA A CA 1
ATOM 1579 C C . ALA A 1 205 ? 1.182 -18.581 7.142 1.00 43.12 205 ALA A C 1
ATOM 1581 O O . ALA A 1 205 ? 0.652 -18.218 6.092 1.00 43.12 205 ALA A O 1
ATOM 1582 N N . PHE A 1 206 ? 2.506 -18.677 7.272 1.00 39.69 206 PHE A N 1
ATOM 1583 C CA . PHE A 1 206 ? 3.400 -18.713 6.122 1.00 39.69 206 PHE A CA 1
ATOM 1584 C C . PHE A 1 206 ? 3.190 -20.063 5.437 1.00 39.69 206 PHE A C 1
ATOM 1586 O O . PHE A 1 206 ? 3.769 -21.069 5.842 1.00 39.69 206 PHE A O 1
ATOM 1593 N N . SER A 1 207 ? 2.348 -20.119 4.404 1.00 42.06 207 SER A N 1
ATOM 1594 C CA . SER A 1 207 ? 2.414 -21.248 3.482 1.00 42.06 207 SER A CA 1
ATOM 1595 C C . SER A 1 207 ? 3.660 -21.049 2.622 1.00 42.06 207 SER A C 1
ATOM 1597 O O . SER A 1 207 ? 3.614 -20.404 1.574 1.00 42.06 207 SER A O 1
ATOM 1599 N N . GLU A 1 208 ? 4.798 -21.554 3.090 1.00 38.19 208 GLU A N 1
ATOM 1600 C CA . GLU A 1 208 ? 5.994 -21.718 2.270 1.00 38.19 208 GLU A CA 1
ATOM 1601 C C . GLU A 1 208 ? 5.676 -22.675 1.117 1.00 38.19 208 GLU A C 1
ATOM 1603 O O . GLU A 1 208 ? 5.811 -23.887 1.211 1.00 38.19 208 GLU A O 1
ATOM 1608 N N . ASN A 1 209 ? 5.196 -22.118 0.014 1.00 41.34 209 ASN A N 1
ATOM 1609 C CA . ASN A 1 209 ? 5.426 -22.644 -1.321 1.00 41.34 209 ASN A CA 1
ATOM 1610 C C . ASN A 1 209 ? 5.427 -21.454 -2.280 1.00 41.34 209 ASN A C 1
ATOM 1612 O O . ASN A 1 209 ? 4.526 -21.261 -3.087 1.00 41.34 209 ASN A O 1
ATOM 1616 N N . VAL A 1 210 ? 6.482 -20.643 -2.160 1.00 44.44 210 VAL A N 1
ATOM 1617 C CA . VAL A 1 210 ? 6.861 -19.608 -3.143 1.00 44.44 210 VAL A CA 1
ATOM 1618 C C . VAL A 1 210 ? 7.456 -20.257 -4.409 1.00 44.44 210 VAL A C 1
ATOM 1620 O O . VAL A 1 210 ? 7.762 -19.588 -5.388 1.00 44.44 210 VAL A O 1
ATOM 1623 N N . LEU A 1 211 ? 7.612 -21.585 -4.414 1.00 36.50 211 LEU A N 1
ATOM 1624 C CA . LEU A 1 211 ? 8.081 -22.355 -5.556 1.00 36.50 211 LEU A CA 1
ATOM 1625 C C . LEU A 1 211 ? 6.886 -22.992 -6.280 1.00 36.50 211 LEU A C 1
ATOM 1627 O O . LEU A 1 211 ? 6.087 -23.679 -5.632 1.00 36.50 211 LEU A O 1
ATOM 1631 N N . PRO A 1 212 ? 6.760 -22.844 -7.613 1.00 39.12 212 PRO A N 1
ATOM 1632 C CA . PRO A 1 212 ? 5.796 -23.630 -8.368 1.00 39.12 212 PRO A CA 1
ATOM 1633 C C . PRO A 1 212 ? 6.105 -25.114 -8.145 1.00 39.12 212 PRO A C 1
ATOM 1635 O O . PRO A 1 212 ? 7.245 -25.555 -8.324 1.00 39.12 212 PRO A O 1
ATOM 1638 N N . LYS A 1 213 ? 5.096 -25.896 -7.734 1.00 40.78 213 LYS A N 1
ATOM 1639 C CA . LYS A 1 213 ? 5.209 -27.357 -7.633 1.00 40.78 213 LYS A CA 1
ATOM 1640 C C . LYS A 1 213 ? 5.733 -27.873 -8.970 1.00 40.78 213 LYS A C 1
ATOM 1642 O O . LYS A 1 213 ? 5.007 -27.848 -9.962 1.00 40.78 213 LYS A O 1
ATOM 1647 N N . ARG A 1 214 ? 6.985 -28.345 -8.999 1.00 40.50 214 ARG A N 1
ATOM 1648 C CA . ARG A 1 214 ? 7.534 -29.071 -10.148 1.00 40.50 214 ARG A CA 1
ATOM 1649 C C . ARG A 1 214 ? 6.564 -30.205 -10.462 1.00 40.50 214 ARG A C 1
ATOM 1651 O O . ARG A 1 214 ? 6.435 -31.143 -9.677 1.00 40.50 214 ARG A O 1
ATOM 1658 N N . SER A 1 215 ? 5.864 -30.109 -11.589 1.00 44.28 215 SER A N 1
ATOM 1659 C CA . SER A 1 215 ? 5.083 -31.217 -12.115 1.00 44.28 215 SER A CA 1
ATOM 1660 C C . SER A 1 215 ? 6.073 -32.325 -12.462 1.00 44.28 215 SER A C 1
ATOM 1662 O O . SER A 1 215 ? 6.812 -32.269 -13.444 1.00 44.28 215 SER A O 1
ATOM 1664 N N . GLY A 1 216 ? 6.169 -33.320 -11.580 1.00 42.25 216 GLY A N 1
ATOM 1665 C CA . GLY A 1 216 ? 6.968 -34.505 -11.832 1.00 42.25 216 GLY A CA 1
ATOM 1666 C C . GLY A 1 216 ? 6.451 -35.167 -13.103 1.00 42.25 216 GLY A C 1
ATOM 1667 O O . GLY A 1 216 ? 5.353 -35.726 -13.107 1.00 42.25 216 GLY A O 1
ATOM 1668 N N . LYS A 1 217 ? 7.229 -35.100 -14.190 1.00 42.38 217 LYS A N 1
ATOM 1669 C CA . LYS A 1 217 ? 7.027 -35.958 -15.359 1.00 42.38 217 LYS A CA 1
ATOM 1670 C C . LYS A 1 217 ? 7.000 -37.398 -14.849 1.00 42.38 217 LYS A C 1
ATOM 1672 O O . LYS A 1 217 ? 8.029 -37.931 -14.438 1.00 42.38 217 LYS A O 1
ATOM 1677 N N . LYS A 1 218 ? 5.819 -38.023 -14.863 1.00 43.78 218 LYS A N 1
ATOM 1678 C CA . LYS A 1 218 ? 5.685 -39.468 -14.674 1.00 43.78 218 LYS A CA 1
ATOM 1679 C C . LYS A 1 218 ? 6.561 -40.145 -15.728 1.00 43.78 218 LYS A C 1
ATOM 1681 O O . LYS A 1 218 ? 6.280 -40.047 -16.921 1.00 43.78 218 LYS A O 1
ATOM 1686 N N . LYS A 1 219 ? 7.626 -40.811 -15.279 1.00 45.41 219 LYS A N 1
ATOM 1687 C CA . LYS A 1 219 ? 8.395 -41.765 -16.081 1.00 45.41 219 LYS A CA 1
ATOM 1688 C C . LYS A 1 219 ? 7.408 -42.845 -16.538 1.00 45.41 219 LYS A C 1
ATOM 1690 O O . LYS A 1 219 ? 6.908 -43.600 -15.704 1.00 45.41 219 LYS A O 1
ATOM 1695 N N . LYS A 1 220 ? 7.062 -42.870 -17.829 1.00 43.31 220 LYS A N 1
ATOM 1696 C CA . LYS A 1 220 ? 6.411 -44.041 -18.426 1.00 43.31 220 LYS A CA 1
ATOM 1697 C C . LYS A 1 220 ? 7.448 -45.167 -18.422 1.00 43.31 220 LYS A C 1
ATOM 1699 O O . LYS A 1 220 ? 8.574 -44.949 -18.865 1.00 43.31 220 LYS A O 1
ATOM 1704 N N . ARG A 1 221 ? 7.063 -46.277 -17.792 1.00 40.59 221 ARG A N 1
ATOM 1705 C CA . ARG A 1 221 ? 7.734 -47.577 -17.866 1.00 40.59 221 ARG A CA 1
ATOM 1706 C C . ARG A 1 221 ? 7.806 -48.050 -19.309 1.00 40.59 221 ARG A C 1
ATOM 1708 O O . ARG A 1 221 ? 6.837 -47.750 -20.044 1.00 40.59 221 ARG A O 1
#

Secondary structure (DSSP, 8-state):
------TT-TTHHHHHHHHHHHHHHHHHHHHHHHHTTT--HHHHHHHHHHHHHHHHHHHHHHHHHHHTT--HHHHHHHHHHHHHHT-SS--HHHHHHHHHHHHHHHHHHHHHGGGPPPPPHHHHHHHHHHHHHHHHHHHHHHHHHHHHHHHHHH----HHHHS-HHHHHHHHHHHHHHHHHHHHHHHHHHHHHHTTPPP-----------S----------

Radius of gyration: 22.74 Å; chains: 1; bounding box: 57×74×54 Å